Protein AF-A0A841JK00-F1 (afdb_monomer)

Radius of gyration: 37.49 Å; Cα contacts (8 Å, |Δi|>4): 111; chains: 1; bounding box: 85×29×133 Å

pLDDT: mean 78.62, std 15.03, range [42.56, 95.38]

Mean predicted aligned error: 15.26 Å

Nearest PDB structures (foldseek):
  4e40-assembly1_A  TM=3.329E-01  e=1.408E-01  Trypanosoma congolense IL3000
  8otz-assembly1_DU  TM=3.147E-01  e=3.765E+00  Bos taurus
  9cpb-assembly1_5T  TM=2.729E-01  e=4.179E+00  Bos taurus

Solvent-accessible surface area (backbone atoms only — not comparable to full-atom values): 12053 Å² total; per-residue (Å²): 137,69,72,63,61,56,52,55,55,59,63,62,65,70,75,79,75,80,78,76,81,71,79,53,63,68,60,52,51,50,51,52,51,48,52,54,47,49,50,52,50,52,52,52,51,51,54,52,46,55,54,49,53,53,50,48,54,50,49,53,53,50,49,50,53,37,52,52,47,49,51,56,44,44,55,55,46,56,47,55,65,70,51,52,82,50,69,81,52,36,72,55,47,40,62,46,44,52,48,35,48,50,43,51,52,50,37,56,53,48,26,67,76,38,64,89,41,35,68,57,50,34,52,50,48,57,55,45,49,57,51,49,49,54,53,49,50,50,53,48,51,51,44,76,37,40,77,62,46,67,71,43,58,69,69,60,41,48,52,56,51,51,52,55,45,50,52,49,50,54,52,38,47,54,44,51,51,52,40,50,51,50,53,52,55,52,50,63,71,40,88,70,42,89,60,51,63,55,62,51,48,53,53,51,50,50,51,50,51,54,50,55,55,55,66,73,74,111

Foldseek 3Di:
DPVVVVVVVVVVVPPPPPPPPPPPVVVVVVVVVVVVVVVVVVVVVVVVVVVVVVLVVVLVVLLVLLVVLLVLLLVLLVVLCVLDPDPVLNVQSVVLSVLLSVLSVLLSVLCVVPSVCSVVSSVLSVVLSVLSVVLSVLSNVCSVCVVVLVVDDPVVSVVSSVVSSVSSVVSSVSSVVSSVVSVVVVVVVPPPPVCVVVVVVVVVVVVVVVVVVVVVVD

Structure (mmCIF, N/CA/C/O backbone):
data_AF-A0A841JK00-F1
#
_entry.id   AF-A0A841JK00-F1
#
loop_
_atom_site.group_PDB
_atom_site.id
_atom_site.type_symbol
_atom_site.label_atom_id
_atom_site.label_alt_id
_atom_site.label_comp_id
_atom_site.label_asym_id
_atom_site.label_entity_id
_atom_site.label_seq_id
_atom_site.pdbx_PDB_ins_code
_atom_site.Cartn_x
_atom_site.Cartn_y
_atom_site.Cartn_z
_atom_site.occupancy
_atom_site.B_iso_or_equiv
_atom_site.auth_seq_id
_atom_site.auth_comp_id
_atom_site.auth_asym_id
_atom_site.auth_atom_id
_atom_site.pdbx_PDB_model_num
ATOM 1 N N . MET A 1 1 ? 29.462 14.101 -102.778 1.00 49.88 1 MET A N 1
ATOM 2 C CA . MET A 1 1 ? 30.179 13.921 -101.492 1.00 49.88 1 MET A CA 1
ATOM 3 C C . MET A 1 1 ? 29.352 14.322 -100.246 1.00 49.88 1 MET A C 1
ATOM 5 O O . MET A 1 1 ? 29.921 14.801 -99.282 1.00 49.88 1 MET A O 1
ATOM 9 N N . LYS A 1 2 ? 28.021 14.109 -100.203 1.00 45.44 2 LYS A N 1
ATOM 10 C CA . LYS A 1 2 ? 27.186 14.347 -98.990 1.00 45.44 2 LYS A CA 1
ATOM 11 C C . LYS A 1 2 ? 26.583 13.068 -98.374 1.00 45.44 2 LYS A C 1
ATOM 13 O O . LYS A 1 2 ? 26.152 13.088 -97.229 1.00 45.44 2 LYS A O 1
ATOM 18 N N . LYS A 1 3 ? 26.592 11.948 -99.111 1.00 49.25 3 LYS A N 1
ATOM 19 C CA . LYS A 1 3 ? 26.014 10.658 -98.678 1.00 49.25 3 LYS A CA 1
ATOM 20 C C . LYS A 1 3 ? 26.993 9.751 -97.909 1.00 49.25 3 LYS A C 1
ATOM 22 O O . LYS A 1 3 ? 26.560 8.868 -97.190 1.00 49.25 3 LYS A O 1
ATOM 27 N N . ILE A 1 4 ? 28.303 9.994 -98.025 1.00 54.84 4 ILE A N 1
ATOM 28 C CA . ILE A 1 4 ? 29.341 9.240 -97.290 1.00 54.84 4 ILE A CA 1
ATOM 29 C C . ILE A 1 4 ? 29.535 9.817 -95.876 1.00 54.84 4 ILE A C 1
ATOM 31 O O . ILE A 1 4 ? 29.727 9.073 -94.920 1.00 54.84 4 ILE A O 1
ATOM 35 N N . LEU A 1 5 ? 29.386 11.138 -95.717 1.00 49.78 5 LEU A N 1
ATOM 36 C CA . LEU A 1 5 ? 29.536 11.817 -94.425 1.00 49.78 5 LEU A CA 1
ATOM 37 C C . LEU A 1 5 ? 28.384 11.502 -93.450 1.00 49.78 5 LEU A C 1
ATOM 39 O O . LEU A 1 5 ? 28.590 11.429 -92.244 1.00 49.78 5 LEU A O 1
ATOM 43 N N . THR A 1 6 ? 27.180 11.256 -93.974 1.00 55.12 6 THR A N 1
ATOM 44 C CA . THR A 1 6 ? 25.993 10.881 -93.187 1.00 55.12 6 THR A CA 1
ATOM 45 C C . THR A 1 6 ? 26.029 9.427 -92.710 1.00 55.12 6 THR A C 1
ATOM 47 O O . THR A 1 6 ? 25.533 9.143 -91.625 1.00 55.12 6 THR A O 1
ATOM 50 N N . GLY A 1 7 ? 26.682 8.522 -93.449 1.00 53.56 7 GLY A N 1
ATOM 51 C CA . GLY A 1 7 ? 26.887 7.133 -93.018 1.00 53.56 7 GLY A CA 1
ATOM 52 C C . GLY A 1 7 ? 27.893 6.996 -91.869 1.00 53.56 7 GLY A C 1
ATOM 53 O O . GLY A 1 7 ? 27.668 6.224 -90.941 1.00 53.56 7 GLY A O 1
ATOM 54 N N . ILE A 1 8 ? 28.964 7.796 -91.877 1.00 56.06 8 ILE A N 1
ATOM 55 C CA . ILE A 1 8 ? 29.987 7.784 -90.816 1.00 56.06 8 ILE A CA 1
ATOM 56 C C . ILE A 1 8 ? 29.444 8.389 -89.510 1.00 56.06 8 ILE A C 1
ATOM 58 O O . ILE A 1 8 ? 29.741 7.881 -88.430 1.00 56.06 8 ILE A O 1
ATOM 62 N N . LEU A 1 9 ? 28.582 9.411 -89.596 1.00 52.78 9 LEU A N 1
ATOM 63 C CA . LEU A 1 9 ? 27.946 10.018 -88.421 1.00 52.78 9 LEU A CA 1
ATOM 64 C C . LEU A 1 9 ? 26.946 9.062 -87.733 1.00 52.78 9 LEU A C 1
ATOM 66 O O . LEU A 1 9 ? 26.849 9.050 -86.508 1.00 52.78 9 LEU A O 1
ATOM 70 N N . LEU A 1 10 ? 26.254 8.216 -88.505 1.00 52.31 10 LEU A N 1
ATOM 71 C CA . LEU A 1 10 ? 25.315 7.209 -87.987 1.00 52.31 10 LEU A CA 1
ATOM 72 C C . LEU A 1 10 ? 26.020 5.999 -87.348 1.00 52.31 10 LEU A C 1
ATOM 74 O O . LEU A 1 10 ? 25.519 5.442 -86.375 1.00 52.31 10 LEU A O 1
ATOM 78 N N . LEU A 1 11 ? 27.209 5.628 -87.835 1.00 50.94 11 LEU A N 1
ATOM 79 C CA . LEU A 1 11 ? 28.032 4.555 -87.257 1.00 50.94 11 LEU A CA 1
ATOM 80 C C . LEU A 1 11 ? 28.804 4.984 -85.996 1.00 50.94 11 LEU A C 1
ATOM 82 O O . LEU A 1 11 ? 29.105 4.140 -85.152 1.00 50.94 11 LEU A O 1
ATOM 86 N N . ALA A 1 12 ? 29.083 6.280 -85.825 1.00 52.12 12 ALA A N 1
ATOM 87 C CA . ALA A 1 12 ? 29.701 6.818 -84.610 1.00 52.12 12 ALA A CA 1
ATOM 88 C C . ALA A 1 12 ? 28.712 6.944 -83.430 1.00 52.12 12 ALA A C 1
ATOM 90 O O . ALA A 1 12 ? 29.122 6.831 -82.276 1.00 52.12 12 ALA A O 1
ATOM 91 N N . GLY A 1 13 ? 27.411 7.115 -83.703 1.00 49.59 13 GLY A N 1
ATOM 92 C CA . GLY A 1 13 ? 26.366 7.240 -82.674 1.00 49.59 13 GLY A CA 1
ATOM 93 C C . GLY A 1 13 ? 25.992 5.934 -81.956 1.00 49.59 13 GLY A C 1
ATOM 94 O O . GLY A 1 13 ? 25.406 5.976 -80.880 1.00 49.59 13 GLY A O 1
ATOM 95 N N . LEU A 1 14 ? 26.359 4.771 -82.505 1.00 48.97 14 LEU A N 1
ATOM 96 C CA . LEU A 1 14 ? 26.010 3.455 -81.946 1.00 48.97 14 LEU A CA 1
ATOM 97 C C . LEU A 1 14 ? 27.029 2.903 -80.932 1.00 48.97 14 LEU A C 1
ATOM 99 O O . LEU A 1 14 ? 26.811 1.834 -80.369 1.00 48.97 14 LEU A O 1
ATOM 103 N N . LYS A 1 15 ? 28.131 3.614 -80.654 1.00 45.84 15 LYS A N 1
ATOM 104 C CA . LYS A 1 15 ? 29.148 3.172 -79.676 1.00 45.84 15 LYS A CA 1
ATOM 105 C C . LYS A 1 15 ? 28.950 3.711 -78.256 1.00 45.84 15 LYS A C 1
ATOM 107 O O . LYS A 1 15 ? 29.845 3.570 -77.429 1.00 45.84 15 LYS A O 1
ATOM 112 N N . LEU A 1 16 ? 27.785 4.281 -77.946 1.00 48.78 16 LEU A N 1
ATOM 113 C CA . LEU A 1 16 ? 27.507 4.910 -76.652 1.00 48.78 16 LEU A CA 1
ATOM 114 C C . LEU A 1 16 ? 26.431 4.183 -75.829 1.00 48.78 16 LEU A C 1
ATOM 116 O O . LEU A 1 16 ? 25.583 4.822 -75.223 1.00 48.78 16 LEU A O 1
ATOM 120 N N . SER A 1 17 ? 26.411 2.848 -75.802 1.00 50.53 17 SER A N 1
ATOM 121 C CA . SER A 1 17 ? 25.560 2.097 -74.849 1.00 50.53 17 SER A CA 1
ATOM 122 C C . SER A 1 17 ? 26.079 0.696 -74.511 1.00 50.53 17 SER A C 1
ATOM 124 O O . SER A 1 17 ? 25.313 -0.168 -74.102 1.00 50.53 17 SER A O 1
ATOM 126 N N . ALA A 1 18 ? 27.382 0.449 -74.641 1.00 44.94 18 ALA A N 1
ATOM 127 C CA . ALA A 1 18 ? 28.000 -0.731 -74.042 1.00 44.94 18 ALA A CA 1
ATOM 128 C C . ALA A 1 18 ? 28.625 -0.319 -72.706 1.00 44.94 18 ALA A C 1
ATOM 130 O O . ALA A 1 18 ? 29.843 -0.231 -72.569 1.00 44.94 18 ALA A O 1
ATOM 131 N N . GLN A 1 19 ? 27.774 0.002 -71.728 1.00 42.84 19 GLN A N 1
ATOM 132 C CA . GLN A 1 19 ? 28.201 0.115 -70.340 1.00 42.84 19 GLN A CA 1
ATOM 133 C C . GLN A 1 19 ? 28.549 -1.303 -69.882 1.00 42.84 19 GLN A C 1
ATOM 135 O O . GLN A 1 19 ? 27.687 -2.090 -69.498 1.00 42.84 19 GLN A O 1
ATOM 140 N N . SER A 1 20 ? 29.822 -1.667 -70.011 1.00 42.56 20 SER A N 1
ATOM 141 C CA . SER A 1 20 ? 30.374 -2.863 -69.397 1.00 42.56 20 SER A CA 1
ATOM 142 C C . SER A 1 20 ? 30.186 -2.723 -67.893 1.00 42.56 20 SER A C 1
ATOM 144 O O . SER A 1 20 ? 30.919 -1.981 -67.239 1.00 42.56 20 SER A O 1
ATOM 146 N N . SER A 1 21 ? 29.180 -3.407 -67.352 1.00 44.34 21 SER A N 1
ATOM 147 C CA . SER A 1 21 ? 29.074 -3.655 -65.920 1.00 44.34 21 SER A CA 1
ATOM 148 C C . SER A 1 21 ? 30.264 -4.529 -65.530 1.00 44.34 21 SER A C 1
ATOM 150 O O . SER A 1 21 ? 30.199 -5.757 -65.533 1.00 44.34 21 SER A O 1
ATOM 152 N N . SER A 1 22 ? 31.413 -3.896 -65.297 1.00 49.25 22 SER A N 1
ATOM 153 C CA . SER A 1 22 ? 32.531 -4.534 -64.627 1.00 49.25 22 SER A CA 1
ATOM 154 C C . SER A 1 22 ? 32.053 -4.792 -63.210 1.00 49.25 22 SER A C 1
ATOM 156 O O . SER A 1 22 ? 31.916 -3.856 -62.419 1.00 49.25 22 SER A O 1
ATOM 158 N N . ILE A 1 23 ? 31.738 -6.050 -62.915 1.00 51.88 23 ILE A N 1
ATOM 159 C CA . ILE A 1 23 ? 31.418 -6.505 -61.570 1.00 51.88 23 ILE A CA 1
ATOM 160 C C . ILE A 1 23 ? 32.589 -6.089 -60.678 1.00 51.88 23 ILE A C 1
ATOM 162 O O . ILE A 1 23 ? 33.677 -6.660 -60.746 1.00 51.88 23 ILE A O 1
ATOM 166 N N . ASN A 1 24 ? 32.394 -5.040 -59.881 1.00 60.38 24 ASN A N 1
ATOM 167 C CA . ASN A 1 24 ? 33.386 -4.605 -58.916 1.00 60.38 24 ASN A CA 1
ATOM 168 C C . ASN A 1 24 ? 33.309 -5.573 -57.733 1.00 60.38 24 ASN A C 1
ATOM 170 O O . ASN A 1 24 ? 32.534 -5.381 -56.797 1.00 60.38 24 ASN A O 1
ATOM 174 N N . ILE A 1 25 ? 34.091 -6.650 -57.824 1.00 62.31 25 ILE A N 1
ATOM 175 C CA . ILE A 1 25 ? 34.163 -7.734 -56.838 1.00 62.31 25 ILE A CA 1
ATOM 176 C C . ILE A 1 25 ? 34.437 -7.172 -55.432 1.00 62.31 25 ILE A C 1
ATOM 178 O O . ILE A 1 25 ? 33.858 -7.643 -54.457 1.00 62.31 25 ILE A O 1
ATOM 182 N N . VAL A 1 26 ? 35.233 -6.101 -55.321 1.00 67.00 26 VAL A N 1
ATOM 183 C CA . VAL A 1 26 ? 35.533 -5.430 -54.044 1.00 67.00 26 VAL A CA 1
ATOM 184 C C . VAL A 1 26 ? 34.298 -4.723 -53.475 1.00 67.00 26 VAL A C 1
ATOM 186 O O . VAL A 1 26 ? 34.002 -4.879 -52.292 1.00 67.00 26 VAL A O 1
ATOM 189 N N . ALA A 1 27 ? 33.534 -4.010 -54.307 1.00 65.19 27 ALA A N 1
ATOM 190 C CA . ALA A 1 27 ? 32.284 -3.372 -53.884 1.00 65.19 27 ALA A CA 1
ATOM 191 C C . ALA A 1 27 ? 31.199 -4.404 -53.520 1.00 65.19 27 ALA A C 1
ATOM 193 O O . ALA A 1 27 ? 30.466 -4.208 -52.553 1.00 65.19 27 ALA A O 1
ATOM 194 N N . MET A 1 28 ? 31.127 -5.537 -54.230 1.00 64.94 28 MET A N 1
ATOM 195 C CA . MET A 1 28 ? 30.240 -6.646 -53.852 1.00 64.94 28 MET A CA 1
ATOM 196 C C . MET A 1 28 ? 30.649 -7.272 -52.519 1.00 64.94 28 MET A C 1
ATOM 198 O O . MET A 1 28 ? 29.784 -7.512 -51.684 1.00 64.94 28 MET A O 1
ATOM 202 N N . HIS A 1 29 ? 31.943 -7.488 -52.271 1.00 69.81 29 HIS A N 1
ATOM 203 C CA . HIS A 1 29 ? 32.410 -7.968 -50.969 1.00 69.81 29 HIS A CA 1
ATOM 204 C C . HIS A 1 29 ? 32.096 -6.981 -49.840 1.00 69.81 29 HIS A C 1
ATOM 206 O O . HIS A 1 29 ? 31.690 -7.412 -48.764 1.00 69.81 29 HIS A O 1
ATOM 212 N N . GLN A 1 30 ? 32.213 -5.671 -50.076 1.00 69.44 30 GLN A N 1
ATOM 213 C CA . GLN A 1 30 ? 31.798 -4.651 -49.107 1.00 69.44 30 GLN A CA 1
ATOM 214 C C . GLN A 1 30 ? 30.292 -4.702 -48.833 1.00 69.44 30 GLN A C 1
ATOM 216 O O . GLN A 1 30 ? 29.890 -4.706 -47.675 1.00 69.44 30 GLN A O 1
ATOM 221 N N . LEU A 1 31 ? 29.457 -4.816 -49.867 1.00 77.06 31 LEU A N 1
ATOM 222 C CA . LEU A 1 31 ? 28.004 -4.945 -49.715 1.00 77.06 31 LEU A CA 1
ATOM 223 C C . LEU A 1 31 ? 27.604 -6.238 -48.993 1.00 77.06 31 LEU A C 1
ATOM 225 O O . LEU A 1 31 ? 26.732 -6.205 -48.130 1.00 77.06 31 LEU A O 1
ATOM 229 N N . ILE A 1 32 ? 28.259 -7.363 -49.291 1.00 77.44 32 ILE A N 1
ATOM 230 C CA . ILE A 1 32 ? 28.029 -8.642 -48.605 1.00 77.44 32 ILE A CA 1
ATOM 231 C C . ILE A 1 32 ? 28.435 -8.536 -47.133 1.00 77.44 32 ILE A C 1
ATOM 233 O O . ILE A 1 32 ? 27.678 -8.959 -46.264 1.00 77.44 32 ILE A O 1
ATOM 237 N N . ASN A 1 33 ? 29.591 -7.940 -46.835 1.00 76.94 33 ASN A N 1
ATOM 238 C CA . ASN A 1 33 ? 30.043 -7.738 -45.458 1.00 76.94 33 ASN A CA 1
ATOM 239 C C . ASN A 1 33 ? 29.106 -6.798 -44.688 1.00 76.94 33 ASN A C 1
ATOM 241 O O . ASN A 1 33 ? 28.755 -7.092 -43.546 1.00 76.94 33 ASN A O 1
ATOM 245 N N . ASN A 1 34 ? 28.643 -5.719 -45.322 1.00 80.06 34 ASN A N 1
ATOM 246 C CA . ASN A 1 34 ? 27.665 -4.802 -44.740 1.00 80.06 34 ASN A CA 1
ATOM 247 C C . ASN A 1 34 ? 26.325 -5.507 -44.498 1.00 80.06 34 ASN A C 1
ATOM 249 O O . ASN A 1 34 ? 25.782 -5.397 -43.408 1.00 80.06 34 ASN A O 1
ATOM 253 N N . SER A 1 35 ? 25.843 -6.313 -45.447 1.00 77.44 35 SER A N 1
ATOM 254 C CA . SER A 1 35 ? 24.610 -7.097 -45.302 1.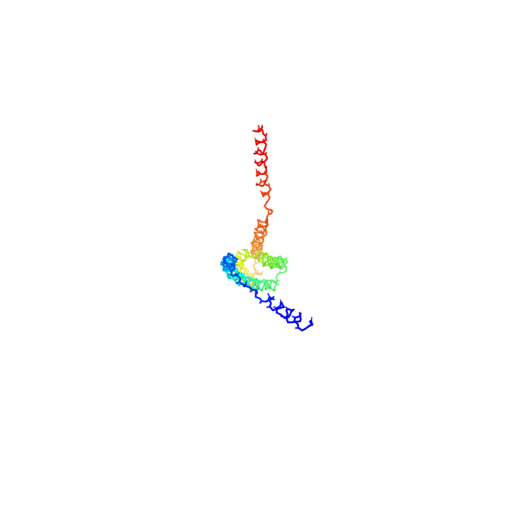00 77.44 35 SER A CA 1
ATOM 255 C C . SER A 1 35 ? 24.713 -8.142 -44.185 1.00 77.44 35 SER A C 1
ATOM 257 O O . SER A 1 35 ? 23.786 -8.299 -43.392 1.00 77.44 35 SER A O 1
ATOM 259 N N . GLN A 1 36 ? 25.860 -8.817 -44.050 1.00 81.25 36 GLN A N 1
ATOM 260 C CA . GLN A 1 36 ? 26.112 -9.727 -42.929 1.00 81.25 36 GLN A CA 1
ATOM 261 C C . GLN A 1 36 ? 26.173 -8.989 -41.584 1.00 81.25 36 GLN A C 1
ATOM 263 O O . GLN A 1 36 ? 25.704 -9.521 -40.575 1.00 81.25 36 GLN A O 1
ATOM 268 N N . SER A 1 37 ? 26.748 -7.784 -41.552 1.00 85.19 37 SER A N 1
ATOM 269 C CA . SER A 1 37 ? 26.792 -6.938 -40.355 1.00 85.19 37 SER A CA 1
ATOM 270 C C . SER A 1 37 ? 25.396 -6.452 -39.963 1.00 85.19 37 SER A C 1
ATOM 272 O O . SER A 1 37 ? 24.979 -6.660 -38.827 1.00 85.19 37 SER A O 1
ATOM 274 N N . GLU A 1 38 ? 24.633 -5.901 -40.908 1.00 82.56 38 GLU A N 1
ATOM 275 C CA . GLU A 1 38 ? 23.249 -5.469 -40.695 1.00 82.56 38 GLU A CA 1
ATOM 276 C C . GLU A 1 38 ? 22.366 -6.627 -40.237 1.00 82.56 38 GLU A C 1
ATOM 278 O O . GLU A 1 38 ? 21.589 -6.469 -39.303 1.00 82.56 38 GLU A O 1
ATOM 283 N N . TYR A 1 39 ? 22.512 -7.818 -40.821 1.00 85.31 39 TYR A N 1
ATOM 284 C CA . TYR A 1 39 ? 21.763 -8.993 -40.382 1.00 85.31 39 TYR A CA 1
ATOM 285 C C . TYR A 1 39 ? 22.056 -9.360 -38.916 1.00 85.31 39 TYR A C 1
ATOM 287 O O . TYR A 1 39 ? 21.139 -9.689 -38.154 1.00 85.31 39 TYR A O 1
ATOM 295 N N . LYS A 1 40 ? 23.322 -9.278 -38.483 1.00 84.25 40 LYS A N 1
ATOM 296 C CA . LYS A 1 40 ? 23.708 -9.502 -37.077 1.00 84.25 40 LYS A CA 1
ATOM 297 C C . LYS A 1 40 ? 23.127 -8.432 -36.152 1.00 84.25 40 LYS A C 1
ATOM 299 O O . LYS A 1 40 ? 22.632 -8.770 -35.072 1.00 84.25 40 LYS A O 1
ATOM 304 N N . GLU A 1 41 ? 23.144 -7.167 -36.566 1.00 87.50 41 GLU A N 1
ATOM 305 C CA . GLU A 1 41 ? 22.540 -6.072 -35.801 1.00 87.50 41 GLU A CA 1
ATOM 306 C C . GLU A 1 41 ? 21.019 -6.213 -35.712 1.00 87.50 41 GLU A C 1
ATOM 308 O O . GLU A 1 41 ? 20.471 -6.160 -34.614 1.00 87.50 41 GLU A O 1
ATOM 313 N N . GLN A 1 42 ? 20.343 -6.515 -36.821 1.00 84.75 42 GLN A N 1
ATOM 314 C CA . GLN A 1 42 ? 18.904 -6.777 -36.865 1.00 84.75 42 GLN A CA 1
ATOM 315 C C . GLN A 1 42 ? 18.518 -7.960 -35.973 1.00 84.75 42 GLN A C 1
ATOM 317 O O . GLN A 1 42 ? 17.548 -7.876 -35.222 1.00 84.75 42 GLN A O 1
ATOM 322 N N . THR A 1 43 ? 19.300 -9.043 -35.991 1.00 85.19 43 THR A N 1
ATOM 323 C CA . THR A 1 43 ? 19.079 -10.198 -35.107 1.00 85.19 43 THR A CA 1
ATOM 324 C C . THR A 1 43 ? 19.244 -9.807 -33.636 1.00 85.19 43 THR A C 1
ATOM 326 O O . THR A 1 43 ? 18.428 -10.179 -32.793 1.00 85.19 43 THR A O 1
ATOM 329 N N . THR A 1 44 ? 20.259 -9.001 -33.316 1.00 83.31 44 THR A N 1
ATOM 330 C CA . THR A 1 44 ? 20.504 -8.511 -31.951 1.00 83.31 44 THR A CA 1
ATOM 331 C C . THR A 1 44 ? 19.386 -7.584 -31.473 1.00 83.31 44 THR A C 1
ATOM 333 O O . THR A 1 44 ? 18.905 -7.733 -30.349 1.00 83.31 44 THR A O 1
ATOM 336 N N . VAL A 1 45 ? 18.941 -6.653 -32.320 1.00 81.81 45 VAL A N 1
ATOM 337 C CA . VAL A 1 45 ? 17.820 -5.746 -32.043 1.00 81.81 45 VAL A CA 1
ATOM 338 C C . VAL A 1 45 ? 16.536 -6.539 -31.845 1.00 81.81 45 VAL A C 1
ATOM 340 O O . VAL A 1 45 ? 15.847 -6.315 -30.858 1.00 81.81 45 VAL A O 1
ATOM 343 N N . LYS A 1 46 ? 16.249 -7.524 -32.701 1.00 83.25 46 LYS A N 1
ATOM 344 C CA . LYS A 1 46 ? 15.071 -8.390 -32.571 1.00 83.25 46 LYS A CA 1
ATOM 345 C C . LYS A 1 46 ? 15.069 -9.174 -31.258 1.00 83.25 46 LYS A C 1
ATOM 347 O O . LYS A 1 46 ? 14.035 -9.258 -30.603 1.00 83.25 46 LYS A O 1
ATOM 352 N N . ASN A 1 47 ? 16.219 -9.705 -30.843 1.00 75.12 47 ASN A N 1
ATOM 353 C CA . ASN A 1 47 ? 16.341 -10.417 -29.569 1.00 75.12 47 ASN A CA 1
ATOM 354 C C . ASN A 1 47 ? 16.136 -9.482 -28.366 1.00 75.12 47 ASN A C 1
ATOM 356 O O . ASN A 1 47 ? 15.450 -9.848 -27.414 1.00 75.12 47 ASN A O 1
ATOM 360 N N . LYS A 1 48 ? 16.685 -8.261 -28.418 1.00 80.31 48 LYS A N 1
ATOM 361 C CA . LYS A 1 48 ? 16.443 -7.234 -27.393 1.00 80.31 48 LYS A CA 1
ATOM 362 C C . LYS A 1 48 ? 14.976 -6.804 -27.363 1.00 80.31 48 LYS A C 1
ATOM 364 O O . LYS A 1 48 ? 14.416 -6.697 -26.280 1.00 80.31 48 LYS A O 1
ATOM 369 N N . GLN A 1 49 ? 14.354 -6.623 -28.526 1.00 72.12 49 GLN A N 1
ATOM 370 C CA . GLN A 1 49 ? 12.943 -6.268 -28.654 1.00 72.12 49 GLN A CA 1
ATOM 371 C C . GLN A 1 49 ? 12.054 -7.342 -28.030 1.00 72.12 49 GLN A C 1
ATOM 373 O O . GLN A 1 49 ? 11.250 -7.025 -27.167 1.00 72.12 49 GLN A O 1
ATOM 378 N N . ALA A 1 50 ? 12.269 -8.617 -28.364 1.00 63.59 50 ALA A N 1
ATOM 379 C CA . ALA A 1 50 ? 11.502 -9.717 -27.783 1.00 63.59 50 ALA A CA 1
ATOM 380 C C . ALA A 1 50 ? 11.622 -9.776 -26.246 1.00 63.59 50 ALA A C 1
ATOM 382 O O . ALA A 1 50 ? 10.638 -10.039 -25.555 1.00 63.59 50 ALA A O 1
ATOM 383 N N . ALA A 1 51 ? 12.811 -9.505 -25.696 1.00 71.00 51 ALA A N 1
ATOM 384 C CA . ALA A 1 51 ? 13.020 -9.445 -24.249 1.00 71.00 51 ALA A CA 1
ATOM 385 C C . ALA A 1 51 ? 12.326 -8.232 -23.595 1.00 71.00 51 ALA A C 1
ATOM 387 O O . ALA A 1 51 ? 11.752 -8.356 -22.508 1.00 71.00 51 ALA A O 1
ATOM 388 N N . VAL A 1 52 ? 12.355 -7.069 -24.253 1.00 74.62 52 VAL A N 1
ATOM 389 C CA . VAL A 1 52 ? 11.655 -5.857 -23.802 1.00 74.62 52 VAL A CA 1
ATOM 390 C C . VAL A 1 52 ? 10.143 -6.065 -23.850 1.00 74.62 52 VAL A C 1
ATOM 392 O O . VAL A 1 52 ? 9.487 -5.809 -22.846 1.00 74.62 52 VAL A O 1
ATOM 395 N N . ASP A 1 53 ? 9.610 -6.619 -24.938 1.00 72.06 53 ASP A N 1
ATOM 396 C CA . ASP A 1 53 ? 8.183 -6.917 -25.103 1.00 72.06 53 ASP A CA 1
ATOM 397 C C . ASP A 1 53 ? 7.695 -7.879 -24.014 1.00 72.06 53 ASP A C 1
ATOM 399 O O . ASP A 1 53 ? 6.673 -7.643 -23.368 1.00 72.06 53 ASP A O 1
ATOM 403 N N . ALA A 1 54 ? 8.453 -8.949 -23.746 1.00 67.75 54 ALA A N 1
ATOM 404 C CA . ALA A 1 54 ? 8.129 -9.889 -22.676 1.00 67.75 54 ALA A CA 1
ATOM 405 C C . ALA A 1 54 ? 8.108 -9.201 -21.299 1.00 67.75 54 ALA A C 1
ATOM 407 O O . ALA A 1 54 ? 7.191 -9.421 -20.504 1.00 67.75 54 ALA A O 1
ATOM 408 N N . THR A 1 55 ? 9.084 -8.330 -21.028 1.00 75.50 55 THR A N 1
ATOM 409 C CA . THR A 1 55 ? 9.159 -7.557 -19.778 1.00 75.50 55 THR A CA 1
ATOM 410 C C . THR A 1 55 ? 8.000 -6.570 -19.663 1.00 75.50 55 THR A C 1
ATOM 412 O O . THR A 1 55 ? 7.394 -6.433 -18.603 1.00 75.50 55 THR A O 1
ATOM 415 N N . GLU A 1 56 ? 7.637 -5.913 -20.759 1.00 79.75 56 GLU A N 1
ATOM 416 C CA . GLU A 1 56 ? 6.521 -4.981 -20.818 1.00 79.75 56 GLU A CA 1
ATOM 417 C C . GLU A 1 56 ? 5.187 -5.685 -20.552 1.00 79.75 56 GLU A C 1
ATOM 419 O O . GLU A 1 56 ? 4.381 -5.194 -19.762 1.00 79.75 56 GLU A O 1
ATOM 424 N N . VAL A 1 57 ? 4.966 -6.861 -21.146 1.00 78.81 57 VAL A N 1
ATOM 425 C CA . VAL A 1 57 ? 3.770 -7.680 -20.898 1.00 78.81 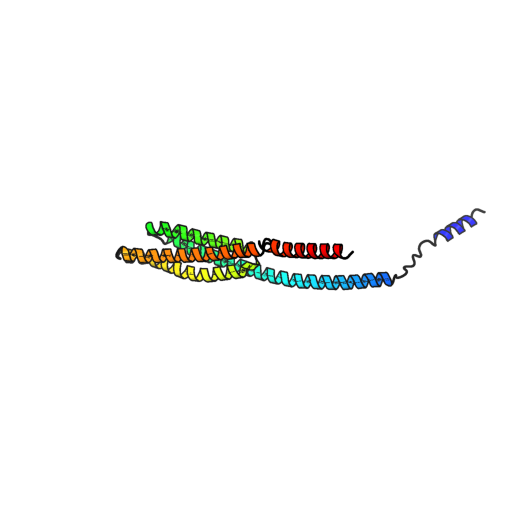57 VAL A CA 1
ATOM 426 C C . VAL A 1 57 ? 3.672 -8.067 -19.420 1.00 78.81 57 VAL A C 1
ATOM 428 O O . VAL A 1 57 ? 2.600 -7.936 -18.820 1.00 78.81 57 VAL A O 1
ATOM 431 N N . VAL A 1 58 ? 4.781 -8.487 -18.801 1.00 81.75 58 VAL A N 1
ATOM 432 C CA . VAL A 1 58 ? 4.821 -8.805 -17.364 1.00 81.75 58 VAL A CA 1
ATOM 433 C C . VAL A 1 58 ? 4.528 -7.564 -16.520 1.00 81.75 58 VAL A C 1
ATOM 435 O O . VAL A 1 58 ? 3.666 -7.623 -15.641 1.00 81.75 58 VAL A O 1
ATOM 438 N N . ASN A 1 59 ? 5.164 -6.430 -16.815 1.00 82.56 59 ASN A N 1
ATOM 439 C CA . ASN A 1 59 ? 4.953 -5.174 -16.095 1.00 82.56 59 ASN A CA 1
ATOM 440 C C . ASN A 1 59 ? 3.504 -4.688 -16.215 1.00 82.56 59 ASN A C 1
ATOM 442 O O . ASN A 1 59 ? 2.899 -4.304 -15.216 1.00 82.56 59 ASN A O 1
ATOM 446 N N . ARG A 1 60 ? 2.906 -4.762 -17.411 1.00 86.38 60 ARG A N 1
ATOM 447 C CA . ARG A 1 60 ? 1.488 -4.440 -17.639 1.00 86.38 60 ARG A CA 1
ATOM 448 C C . ARG A 1 60 ? 0.575 -5.362 -16.834 1.00 86.38 60 ARG A C 1
ATOM 450 O O . ARG A 1 60 ? -0.347 -4.879 -16.184 1.00 86.38 60 ARG A O 1
ATOM 457 N N . SER A 1 61 ? 0.847 -6.667 -16.825 1.00 90.50 61 SER A N 1
ATOM 458 C CA . SER A 1 61 ? 0.078 -7.644 -16.044 1.00 90.50 61 SER A CA 1
ATOM 459 C C . SER A 1 61 ? 0.148 -7.363 -14.539 1.00 90.50 61 SER A C 1
ATOM 461 O O . SER A 1 61 ? -0.880 -7.315 -13.861 1.00 90.50 61 SER A O 1
ATOM 463 N N . GLN A 1 62 ? 1.347 -7.117 -14.009 1.00 89.88 62 GLN A N 1
ATOM 464 C CA . GLN A 1 62 ? 1.541 -6.779 -12.598 1.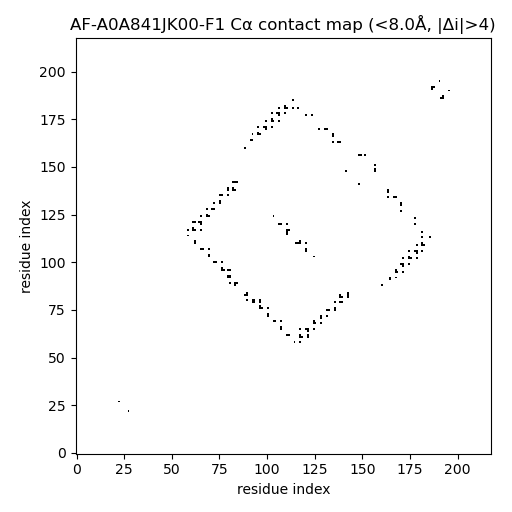00 89.88 62 GLN A CA 1
ATOM 465 C C . GLN A 1 62 ? 0.906 -5.433 -12.234 1.00 89.88 62 GLN A C 1
ATOM 467 O O . GLN A 1 62 ? 0.290 -5.322 -11.178 1.00 89.88 62 GLN A O 1
ATOM 472 N N . MET A 1 63 ? 0.977 -4.441 -13.123 1.00 91.50 63 MET A N 1
ATOM 473 C CA . MET A 1 63 ? 0.311 -3.149 -12.954 1.00 91.50 63 MET A CA 1
ATOM 474 C C . MET A 1 63 ? -1.215 -3.293 -12.892 1.00 91.50 63 MET A C 1
ATOM 476 O O . MET A 1 63 ? -1.864 -2.641 -12.076 1.00 91.50 63 MET A O 1
ATOM 480 N N . THR A 1 64 ? -1.806 -4.155 -13.722 1.00 93.19 64 THR A N 1
ATOM 481 C CA . THR A 1 64 ? -3.243 -4.456 -13.647 1.00 93.19 64 THR A CA 1
ATOM 482 C C . THR A 1 64 ? -3.595 -5.072 -12.296 1.00 93.19 64 THR A C 1
ATOM 484 O O . THR A 1 64 ? -4.467 -4.551 -11.606 1.00 93.19 64 THR A O 1
ATOM 487 N N . LYS A 1 65 ? -2.848 -6.092 -11.853 1.00 92.75 65 LYS A N 1
ATOM 488 C CA . LYS A 1 65 ? -3.051 -6.714 -10.531 1.00 92.75 65 LYS A CA 1
ATOM 489 C C . LYS A 1 65 ? -2.915 -5.711 -9.386 1.00 92.75 65 LYS A C 1
ATOM 491 O O . LYS A 1 65 ? -3.694 -5.758 -8.439 1.00 92.75 65 LYS A O 1
ATOM 496 N N . LEU A 1 66 ? -1.947 -4.801 -9.483 1.00 92.69 66 LEU A N 1
ATOM 497 C CA . LEU A 1 66 ? -1.729 -3.734 -8.511 1.00 92.69 66 LEU A CA 1
ATOM 498 C C . LEU A 1 66 ? -2.960 -2.820 -8.420 1.00 92.69 66 LEU A C 1
ATOM 500 O O . LEU A 1 66 ? -3.467 -2.570 -7.330 1.00 92.69 66 LEU A O 1
ATOM 504 N N . LYS A 1 67 ? -3.487 -2.377 -9.568 1.00 93.19 67 LYS A N 1
ATOM 505 C CA . LYS A 1 67 ? -4.708 -1.558 -9.633 1.00 93.19 67 LYS A CA 1
ATOM 506 C C . LYS A 1 67 ? -5.932 -2.293 -9.092 1.00 93.19 67 LYS A C 1
ATOM 508 O O . LYS A 1 67 ? -6.768 -1.673 -8.441 1.00 93.19 67 LYS A O 1
ATOM 513 N N . ASP A 1 68 ? -6.051 -3.589 -9.355 1.00 94.31 68 ASP A N 1
ATOM 514 C CA . ASP A 1 68 ? -7.169 -4.392 -8.857 1.00 94.31 68 ASP A CA 1
ATOM 515 C C . ASP A 1 68 ? -7.122 -4.527 -7.334 1.00 94.31 68 ASP A C 1
ATOM 517 O O . ASP A 1 68 ? -8.144 -4.338 -6.674 1.00 94.31 68 ASP A O 1
ATOM 521 N N . LYS A 1 69 ? -5.931 -4.751 -6.761 1.00 91.31 69 LYS A N 1
ATOM 522 C CA . LYS A 1 69 ? -5.742 -4.760 -5.305 1.00 91.31 69 LYS A CA 1
ATOM 523 C C . LYS A 1 69 ? -6.048 -3.404 -4.681 1.00 91.31 69 LYS A C 1
ATOM 525 O O . LYS A 1 69 ? -6.791 -3.353 -3.707 1.00 91.31 69 LYS A O 1
ATOM 530 N N . TYR A 1 70 ? -5.584 -2.316 -5.292 1.00 92.81 70 TYR A N 1
ATOM 531 C CA . TYR A 1 70 ? -5.945 -0.961 -4.877 1.00 92.81 70 TYR A CA 1
ATOM 532 C C . TYR A 1 70 ? -7.469 -0.755 -4.817 1.00 92.81 70 TYR A C 1
ATOM 534 O O . TYR A 1 70 ? -7.985 -0.299 -3.799 1.00 92.81 70 TYR A O 1
ATOM 542 N N . ARG A 1 71 ? -8.211 -1.140 -5.866 1.00 92.06 71 ARG A N 1
ATOM 543 C CA . ARG A 1 71 ? -9.681 -1.006 -5.891 1.00 92.06 71 ARG A CA 1
ATOM 544 C C . ARG A 1 71 ? -10.366 -1.846 -4.821 1.00 92.06 71 ARG A C 1
ATOM 546 O O . ARG A 1 71 ? -11.314 -1.382 -4.192 1.00 92.06 71 ARG A O 1
ATOM 553 N N . GLU A 1 72 ? -9.896 -3.074 -4.618 1.00 92.06 72 GLU A N 1
ATOM 554 C CA . GLU A 1 72 ? -10.398 -3.953 -3.564 1.00 92.06 72 GLU A CA 1
ATOM 555 C C . GLU A 1 72 ? -10.249 -3.286 -2.193 1.00 92.06 72 GLU A C 1
ATOM 557 O O . GLU A 1 72 ? -11.195 -3.245 -1.408 1.00 92.06 72 GLU A O 1
ATOM 562 N N . ILE A 1 73 ? -9.082 -2.712 -1.919 1.00 87.94 73 ILE A N 1
ATOM 563 C CA . ILE A 1 73 ? -8.796 -2.101 -0.627 1.00 87.94 73 ILE A CA 1
ATOM 564 C C . ILE A 1 73 ? -9.577 -0.796 -0.453 1.00 87.94 73 ILE A C 1
ATOM 566 O O . ILE A 1 73 ? -10.228 -0.617 0.576 1.00 87.94 73 ILE A O 1
ATOM 570 N N . GLN A 1 74 ? -9.611 0.059 -1.478 1.00 91.00 74 GLN A N 1
ATOM 571 C CA . GLN A 1 74 ? -10.443 1.262 -1.507 1.00 91.00 74 GLN A CA 1
ATOM 572 C C . GLN A 1 74 ? -11.907 0.938 -1.182 1.00 91.00 74 GLN A C 1
ATOM 574 O O . GLN A 1 74 ? -12.527 1.610 -0.357 1.00 91.00 74 GLN A O 1
ATOM 579 N N . SER A 1 75 ? -12.459 -0.110 -1.802 1.00 89.25 75 SER A N 1
ATOM 580 C CA . SER A 1 75 ? -13.828 -0.552 -1.538 1.00 89.25 75 SER A CA 1
ATOM 581 C C . SER A 1 75 ? -14.013 -0.952 -0.075 1.00 89.25 75 SER A C 1
ATOM 583 O O . SER A 1 75 ? -14.960 -0.497 0.565 1.00 89.25 75 SER A O 1
ATOM 585 N N . ARG A 1 76 ? -13.089 -1.724 0.502 1.00 86.56 76 ARG A N 1
ATOM 586 C CA . ARG A 1 76 ? -13.183 -2.131 1.909 1.00 86.56 76 ARG A CA 1
ATOM 587 C C . ARG A 1 76 ? -13.105 -0.925 2.859 1.00 86.56 76 ARG A C 1
ATOM 589 O O . ARG A 1 76 ? -13.890 -0.846 3.799 1.00 86.56 76 ARG A O 1
ATOM 596 N N . PHE A 1 77 ? -12.222 0.039 2.604 1.00 86.62 77 PHE A N 1
ATOM 597 C CA . PHE A 1 77 ? -12.105 1.247 3.432 1.00 86.62 77 PHE A CA 1
ATOM 598 C C . PHE A 1 77 ? -13.298 2.201 3.295 1.00 86.62 77 PHE A C 1
ATOM 600 O O . PHE A 1 77 ? -13.656 2.870 4.260 1.00 86.62 77 PHE A O 1
ATOM 607 N N . SER A 1 78 ? -14.001 2.201 2.157 1.00 84.56 78 SER A N 1
ATOM 608 C CA . SER A 1 78 ? -15.265 2.945 2.030 1.00 84.56 78 SER A CA 1
ATOM 609 C C . SER A 1 78 ? -16.337 2.467 3.026 1.00 84.56 78 SER A C 1
ATOM 611 O O . SER A 1 78 ? -17.128 3.266 3.530 1.00 84.56 78 SER A O 1
ATOM 613 N N . ILE A 1 79 ? -16.311 1.177 3.389 1.00 81.75 79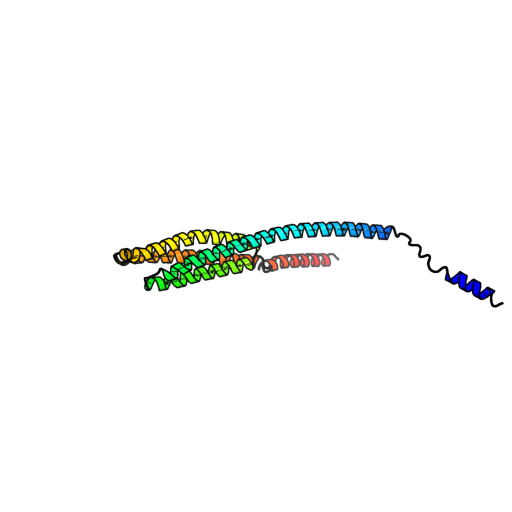 ILE A N 1
ATOM 614 C CA . ILE A 1 79 ? -17.219 0.599 4.385 1.00 81.75 79 ILE A CA 1
ATOM 615 C C . ILE A 1 79 ? -16.908 1.159 5.777 1.00 81.75 79 ILE A C 1
ATOM 617 O O . ILE A 1 79 ? -17.841 1.445 6.522 1.00 81.75 79 ILE A O 1
ATOM 621 N N . VAL A 1 80 ? -15.631 1.393 6.110 1.00 80.44 80 VAL A N 1
ATOM 622 C CA . VAL A 1 80 ? -15.209 1.955 7.409 1.00 80.44 80 VAL A CA 1
ATOM 623 C C . VAL A 1 80 ? -15.884 3.302 7.673 1.00 80.44 80 VAL A C 1
ATOM 625 O O . VAL A 1 80 ? -16.414 3.510 8.758 1.00 80.44 80 VAL A O 1
ATOM 628 N N . GLY A 1 81 ? -15.966 4.180 6.670 1.00 73.75 81 GLY A N 1
ATOM 629 C CA . GLY A 1 81 ? -16.672 5.459 6.810 1.00 73.75 81 GLY A CA 1
ATOM 630 C C . GLY A 1 81 ? -18.181 5.323 7.054 1.00 73.75 81 GLY A C 1
ATOM 631 O O . GLY A 1 81 ? -18.789 6.212 7.637 1.00 73.75 81 GLY A O 1
ATOM 632 N N . THR A 1 82 ? -18.783 4.202 6.648 1.00 74.94 82 THR A N 1
ATOM 633 C CA . THR A 1 82 ? -20.233 3.963 6.757 1.00 74.94 82 THR A CA 1
ATOM 634 C C . THR A 1 82 ? -20.619 3.276 8.069 1.00 74.94 82 THR A C 1
ATOM 636 O O . THR A 1 82 ? -21.689 3.528 8.615 1.00 74.94 82 THR A O 1
ATOM 639 N N .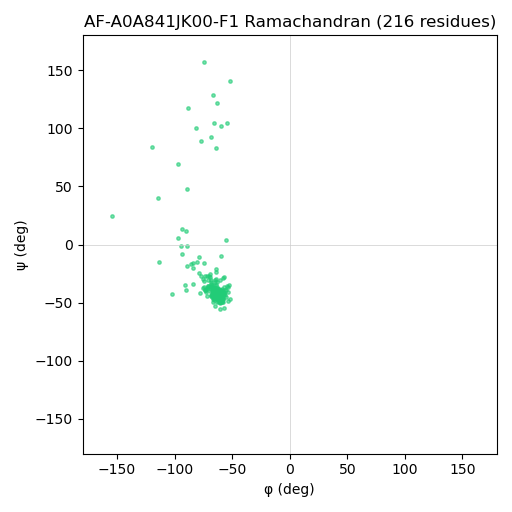 ILE A 1 83 ? -19.770 2.381 8.579 1.00 74.62 83 ILE A N 1
ATOM 640 C CA . ILE A 1 83 ? -20.090 1.532 9.739 1.00 74.62 83 ILE A CA 1
ATOM 641 C C . ILE A 1 83 ? -19.836 2.210 11.086 1.00 74.62 83 ILE A C 1
ATOM 643 O O . ILE A 1 83 ? -20.291 1.704 12.112 1.00 74.62 83 ILE A O 1
ATOM 647 N N . ILE A 1 84 ? -19.085 3.311 11.135 1.00 71.69 84 ILE A N 1
ATOM 648 C CA . ILE A 1 84 ? -18.729 3.951 12.405 1.00 71.69 84 ILE A CA 1
ATOM 649 C C . ILE A 1 84 ? -19.890 4.827 12.879 1.00 71.69 84 ILE A C 1
ATOM 651 O O . ILE A 1 84 ? -20.079 5.944 12.410 1.00 71.69 84 ILE A O 1
ATOM 655 N N . GLY A 1 85 ? -20.672 4.296 13.822 1.00 64.62 85 GLY A N 1
ATOM 656 C CA . GLY A 1 85 ? -21.835 4.982 14.396 1.00 64.62 85 GLY A CA 1
ATOM 657 C C . GLY A 1 85 ? -21.524 5.921 15.568 1.00 64.62 85 GLY A C 1
ATOM 658 O O . GLY A 1 85 ? -22.358 6.753 15.915 1.00 64.62 85 GLY A O 1
ATOM 659 N N . ASP A 1 86 ? -20.347 5.809 16.189 1.00 68.69 86 ASP A N 1
ATOM 660 C CA . ASP A 1 86 ? -19.931 6.698 17.279 1.00 68.69 86 ASP A CA 1
ATOM 661 C C . ASP A 1 86 ? -19.222 7.932 16.706 1.00 68.69 86 ASP A C 1
ATOM 663 O O . ASP A 1 86 ? -18.158 7.829 16.085 1.00 68.69 86 ASP A O 1
ATOM 667 N N . ALA A 1 87 ? -19.809 9.109 16.934 1.00 69.44 87 ALA A N 1
ATOM 668 C CA . ALA A 1 87 ? -19.297 10.378 16.431 1.00 69.44 87 ALA A CA 1
ATOM 669 C C . ALA A 1 87 ? -17.850 10.656 16.875 1.00 69.44 87 ALA A C 1
ATOM 671 O O . ALA A 1 87 ? -17.059 11.173 16.088 1.00 69.44 87 ALA A O 1
ATOM 672 N N . GLN A 1 88 ? -17.470 10.274 18.100 1.00 68.75 88 GLN A N 1
ATOM 673 C CA . GLN A 1 88 ? -16.130 10.536 18.629 1.00 68.75 88 GLN A CA 1
ATOM 674 C C . GLN A 1 88 ? -15.053 9.710 17.909 1.00 68.75 88 GLN A C 1
ATOM 676 O O . GLN A 1 88 ? -13.898 10.125 17.799 1.00 68.75 88 GLN A O 1
ATOM 681 N N . ILE A 1 89 ? -15.440 8.550 17.388 1.00 75.31 89 ILE A N 1
ATOM 682 C CA . ILE A 1 89 ? -14.549 7.612 16.700 1.00 75.31 89 ILE A CA 1
ATOM 683 C C . ILE A 1 89 ? -14.515 7.922 15.217 1.00 75.31 89 ILE A C 1
ATOM 685 O O . ILE A 1 89 ? -13.443 7.915 14.615 1.00 75.31 89 ILE A O 1
ATOM 689 N N . ALA A 1 90 ? -15.669 8.268 14.645 1.00 79.38 90 ALA A N 1
ATOM 690 C CA . ALA A 1 90 ? -15.781 8.719 13.266 1.00 79.38 90 ALA A CA 1
ATOM 691 C C . ALA A 1 90 ? -14.822 9.888 12.995 1.00 79.38 90 ALA A C 1
ATOM 693 O O . ALA A 1 90 ? -14.118 9.878 11.987 1.00 79.38 90 ALA A O 1
ATOM 694 N N . MET A 1 91 ? -14.706 10.829 13.942 1.00 83.75 91 MET A N 1
ATOM 695 C CA . MET A 1 91 ? -13.786 11.970 13.853 1.00 83.75 91 MET A CA 1
ATOM 696 C C . MET A 1 91 ? -12.310 11.589 13.665 1.00 83.75 91 MET A C 1
ATOM 698 O O . MET A 1 91 ? -11.563 12.372 13.086 1.00 83.75 91 MET A O 1
ATOM 702 N N . GLN A 1 92 ? -11.876 10.418 14.142 1.00 86.31 92 GLN A N 1
ATOM 703 C CA . GLN A 1 92 ? -10.484 9.965 14.025 1.00 86.31 92 GLN A CA 1
ATOM 704 C C . GLN A 1 92 ? -10.303 8.934 12.908 1.00 86.31 92 GLN A C 1
ATOM 706 O O . GLN A 1 92 ? -9.354 9.008 12.132 1.00 86.31 92 GLN A O 1
ATOM 711 N N . ALA A 1 93 ? -11.222 7.981 12.793 1.00 85.31 93 ALA A N 1
ATOM 712 C CA . ALA A 1 93 ? -11.100 6.869 11.861 1.00 85.31 93 ALA A CA 1
ATOM 713 C C . ALA A 1 93 ? -11.344 7.269 10.399 1.00 85.31 93 ALA A C 1
ATOM 715 O O . ALA A 1 93 ? -10.670 6.748 9.512 1.00 85.31 93 ALA A O 1
ATOM 716 N N . ILE A 1 94 ? -12.280 8.190 10.134 1.00 87.69 94 ILE A N 1
ATOM 717 C CA . ILE A 1 94 ? -12.579 8.659 8.772 1.00 87.69 94 ILE A CA 1
ATOM 718 C C . ILE A 1 94 ? -11.346 9.299 8.116 1.00 87.69 94 ILE A C 1
ATOM 720 O O . ILE A 1 94 ? -10.933 8.801 7.065 1.00 87.69 94 ILE A O 1
ATOM 724 N N . PRO A 1 95 ? -10.695 10.324 8.706 1.00 91.00 95 PRO A N 1
ATOM 725 C CA . PRO A 1 95 ? -9.531 10.939 8.070 1.00 91.00 95 PRO A CA 1
ATOM 726 C C . PRO A 1 95 ? -8.357 9.962 7.919 1.00 91.00 95 PRO A C 1
ATOM 728 O O . PRO A 1 95 ? -7.622 10.042 6.936 1.00 91.00 95 PRO A O 1
ATOM 731 N N . LEU A 1 96 ? -8.190 9.003 8.840 1.00 90.69 96 LEU A N 1
ATOM 732 C CA . LEU A 1 96 ? -7.183 7.944 8.703 1.00 90.69 96 LEU A CA 1
ATOM 733 C C . LEU A 1 96 ? -7.487 7.018 7.520 1.00 90.69 96 LEU A C 1
ATOM 735 O O . LEU A 1 96 ? -6.606 6.754 6.705 1.00 90.69 96 LEU A O 1
ATOM 739 N N . SER A 1 97 ? -8.737 6.578 7.379 1.00 89.50 97 SER A N 1
ATOM 740 C CA . SER A 1 97 ? -9.197 5.762 6.251 1.00 89.50 97 SER A CA 1
ATOM 741 C C . SER A 1 97 ? -8.990 6.473 4.908 1.00 89.50 97 SER A C 1
ATOM 743 O O . SER A 1 97 ? -8.495 5.881 3.949 1.00 89.50 97 SER A O 1
ATOM 745 N N . GLU A 1 98 ? -9.319 7.763 4.832 1.00 91.12 98 GLU A N 1
ATOM 746 C CA . GLU A 1 98 ? -9.073 8.575 3.636 1.00 91.12 98 GLU A CA 1
ATOM 747 C C . GLU A 1 98 ? -7.577 8.713 3.332 1.00 91.12 98 GLU A C 1
ATOM 749 O O . GLU A 1 98 ? -7.161 8.612 2.174 1.00 91.12 98 GLU A O 1
ATOM 754 N N . SER A 1 99 ? -6.755 8.904 4.366 1.00 93.38 99 SER A N 1
ATOM 755 C CA . SER A 1 99 ? -5.303 9.010 4.230 1.00 93.38 99 SER A CA 1
ATOM 756 C C . SER A 1 99 ? -4.672 7.717 3.708 1.00 93.38 99 SER A C 1
ATOM 758 O O . SER A 1 99 ? -3.843 7.762 2.795 1.00 93.38 99 SER A O 1
ATOM 760 N N . ILE A 1 100 ? -5.139 6.564 4.195 1.00 93.06 100 ILE A N 1
ATOM 761 C CA . ILE A 1 100 ? -4.759 5.237 3.701 1.00 93.06 100 ILE A CA 1
ATOM 762 C C . ILE A 1 100 ? -5.053 5.123 2.203 1.00 93.06 100 ILE A C 1
ATOM 764 O O . ILE A 1 100 ? -4.143 4.864 1.412 1.00 93.06 100 ILE A O 1
ATOM 768 N N . VAL A 1 101 ? -6.297 5.383 1.788 1.00 92.56 101 VAL A N 1
ATOM 769 C CA . VAL A 1 101 ? -6.702 5.285 0.374 1.00 92.56 101 VAL A CA 1
ATOM 770 C C . VAL A 1 101 ? -5.888 6.245 -0.496 1.00 92.56 101 VAL A C 1
ATOM 772 O O . VAL A 1 101 ? -5.463 5.891 -1.601 1.00 92.56 101 VAL A O 1
ATOM 775 N N . LYS A 1 102 ? -5.622 7.455 0.005 1.00 94.94 102 LYS A N 1
ATOM 776 C CA . LYS A 1 102 ? -4.785 8.445 -0.675 1.00 94.94 102 LYS A CA 1
ATOM 777 C C . LYS A 1 102 ? -3.351 7.945 -0.858 1.00 94.94 102 LYS A C 1
ATOM 779 O O . LYS A 1 102 ? -2.820 8.058 -1.963 1.00 94.94 102 LYS A O 1
ATOM 784 N N . ARG A 1 103 ? -2.721 7.382 0.179 1.00 94.19 103 ARG A N 1
ATOM 785 C CA . ARG A 1 103 ? -1.352 6.845 0.097 1.00 94.19 103 ARG A CA 1
ATOM 786 C C . ARG A 1 103 ? -1.250 5.631 -0.816 1.00 94.19 103 ARG A C 1
ATOM 788 O O . ARG A 1 103 ? -0.289 5.545 -1.572 1.00 94.19 103 ARG A O 1
ATOM 795 N N . GLN A 1 104 ? -2.242 4.746 -0.832 1.00 93.81 104 GLN A N 1
ATOM 796 C CA . GLN A 1 104 ? -2.285 3.669 -1.828 1.00 93.81 104 GLN A CA 1
ATOM 797 C C . GLN A 1 104 ? -2.371 4.222 -3.251 1.00 93.81 104 GLN A C 1
ATOM 799 O O . GLN A 1 104 ? -1.641 3.788 -4.139 1.00 93.81 104 GLN A O 1
ATOM 804 N N . GLY A 1 105 ? -3.201 5.247 -3.472 1.00 93.62 105 GLY A N 1
ATOM 805 C CA . GLY A 1 105 ? -3.251 5.946 -4.757 1.00 93.62 105 GLY A CA 1
ATOM 806 C C . GLY A 1 105 ? -1.886 6.511 -5.167 1.00 93.62 105 GLY A C 1
ATOM 807 O O . GLY A 1 105 ? -1.476 6.369 -6.320 1.00 93.62 105 GLY A O 1
ATOM 808 N N . GLN A 1 106 ? -1.144 7.087 -4.215 1.00 94.94 106 GLN A N 1
ATOM 809 C CA . GLN A 1 106 ? 0.233 7.543 -4.434 1.00 94.94 106 GLN A CA 1
ATOM 810 C C . GLN A 1 106 ? 1.178 6.384 -4.765 1.00 94.94 106 GLN A C 1
ATOM 812 O O . GLN A 1 106 ? 1.962 6.505 -5.702 1.00 94.94 106 GLN A O 1
ATOM 817 N N . LEU A 1 107 ? 1.088 5.258 -4.054 1.00 93.81 107 LEU A N 1
ATOM 818 C CA . LEU A 1 107 ? 1.898 4.067 -4.312 1.00 93.81 107 LEU A CA 1
ATOM 819 C C . LEU A 1 107 ? 1.681 3.546 -5.740 1.00 93.81 107 LEU A C 1
ATOM 821 O O . LEU A 1 107 ? 2.645 3.289 -6.461 1.00 93.81 107 LEU A O 1
ATOM 825 N N . VAL A 1 108 ? 0.423 3.463 -6.184 1.00 93.50 108 VAL A N 1
ATOM 826 C CA . VAL A 1 108 ? 0.065 3.051 -7.549 1.00 93.50 108 VAL A CA 1
ATOM 827 C C . VAL A 1 108 ? 0.576 4.050 -8.591 1.00 93.50 108 VAL A C 1
ATOM 829 O O . VAL A 1 108 ? 1.086 3.636 -9.633 1.00 93.50 108 VAL A O 1
ATOM 832 N N . 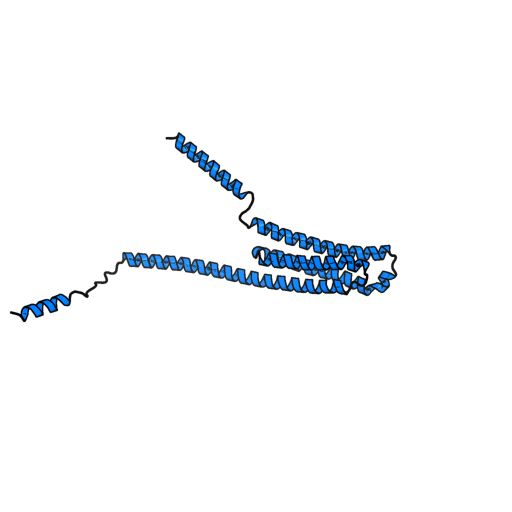ALA A 1 109 ? 0.458 5.355 -8.335 1.00 93.62 109 ALA A N 1
ATOM 833 C CA . ALA A 1 109 ? 0.966 6.389 -9.237 1.00 93.62 109 ALA A CA 1
ATOM 834 C C . ALA A 1 109 ? 2.500 6.337 -9.357 1.00 93.62 109 ALA A C 1
ATOM 836 O O . ALA A 1 109 ? 3.042 6.385 -10.461 1.00 93.62 109 ALA A O 1
ATOM 837 N N . LEU A 1 110 ? 3.203 6.152 -8.239 1.00 91.12 110 LEU A N 1
ATOM 838 C CA . LEU A 1 110 ? 4.657 6.007 -8.212 1.00 91.12 110 LEU A CA 1
ATOM 839 C C . LEU A 1 110 ? 5.118 4.720 -8.900 1.00 91.12 110 LEU A C 1
ATOM 841 O O . LEU A 1 110 ? 6.106 4.740 -9.627 1.00 91.12 110 LEU A O 1
ATOM 845 N N . ALA A 1 111 ? 4.388 3.615 -8.749 1.00 89.31 111 ALA A N 1
ATOM 846 C CA . ALA A 1 111 ? 4.678 2.378 -9.472 1.00 89.31 111 ALA A CA 1
ATOM 847 C C . ALA A 1 111 ? 4.509 2.534 -10.997 1.00 89.31 111 ALA A C 1
ATOM 849 O O . ALA A 1 111 ? 5.198 1.865 -11.764 1.00 89.31 111 ALA A O 1
ATOM 850 N N . GLN A 1 112 ? 3.613 3.418 -11.455 1.00 87.88 112 GLN A N 1
ATOM 851 C CA . GLN A 1 112 ? 3.500 3.766 -12.878 1.00 87.88 112 GLN A CA 1
ATOM 852 C C . GLN A 1 112 ? 4.679 4.620 -13.352 1.00 87.88 112 GLN A C 1
ATOM 854 O O . GLN A 1 112 ? 5.153 4.425 -14.468 1.00 87.88 112 GLN A O 1
ATOM 859 N N . GLN A 1 113 ? 5.160 5.537 -12.508 1.00 88.81 113 GLN A N 1
ATOM 860 C CA . GLN A 1 113 ? 6.318 6.380 -12.808 1.00 88.81 113 GLN A CA 1
ATOM 861 C C . GLN A 1 113 ? 7.636 5.591 -12.811 1.00 88.81 113 GLN A C 1
ATOM 863 O O . GLN A 1 113 ? 8.509 5.863 -13.632 1.00 88.81 113 GLN A O 1
ATOM 868 N N . TYR A 1 114 ? 7.775 4.603 -11.923 1.00 87.38 114 TYR A N 1
ATOM 869 C CA . TYR A 1 114 ? 8.977 3.785 -11.762 1.00 87.38 114 TYR A CA 1
ATOM 870 C C . TYR A 1 114 ? 8.663 2.298 -12.009 1.00 87.38 114 TYR A C 1
ATOM 872 O O . TYR A 1 114 ? 8.475 1.544 -11.050 1.00 87.38 114 TYR A O 1
ATOM 880 N N . PRO A 1 115 ? 8.652 1.826 -13.276 1.00 83.00 115 PRO A N 1
ATOM 881 C CA . PRO A 1 115 ? 8.237 0.462 -13.619 1.00 83.00 115 PRO A CA 1
ATOM 882 C C . PRO A 1 115 ? 9.032 -0.651 -12.924 1.00 83.00 115 PRO A C 1
ATOM 884 O O . PRO A 1 115 ? 8.490 -1.716 -12.641 1.00 83.00 115 PRO A O 1
ATOM 887 N N . LEU A 1 116 ? 10.303 -0.403 -12.592 1.00 85.06 116 LEU A N 1
ATOM 888 C CA . LEU A 1 116 ? 11.147 -1.351 -11.853 1.00 85.06 116 LEU A CA 1
ATOM 889 C C . LEU A 1 116 ? 10.639 -1.624 -10.425 1.00 85.06 116 LEU A C 1
ATOM 891 O O . LEU A 1 116 ? 10.968 -2.655 -9.847 1.00 85.06 116 LEU A O 1
ATOM 895 N N . MET A 1 117 ? 9.822 -0.726 -9.867 1.00 88.06 117 MET A N 1
ATOM 896 C CA . MET A 1 117 ? 9.260 -0.835 -8.517 1.00 88.06 117 MET A CA 1
ATOM 897 C C . MET A 1 117 ? 7.869 -1.482 -8.496 1.00 88.06 117 MET A C 1
ATOM 899 O O . MET A 1 117 ? 7.316 -1.689 -7.417 1.00 88.06 117 MET A O 1
ATOM 903 N N . ILE A 1 118 ? 7.305 -1.853 -9.654 1.00 88.06 118 ILE A N 1
ATOM 904 C CA . ILE A 1 118 ? 5.997 -2.524 -9.740 1.00 88.06 118 ILE A CA 1
ATOM 905 C C . ILE A 1 118 ? 5.945 -3.812 -8.896 1.00 88.06 118 ILE A C 1
ATOM 907 O O . ILE A 1 118 ? 4.970 -3.968 -8.156 1.00 88.06 118 ILE A O 1
ATOM 911 N N . PRO A 1 119 ? 6.952 -4.714 -8.918 1.00 87.81 119 PRO A N 1
ATOM 912 C CA . PRO A 1 119 ? 6.923 -5.919 -8.088 1.00 87.81 119 PRO A CA 1
ATOM 913 C 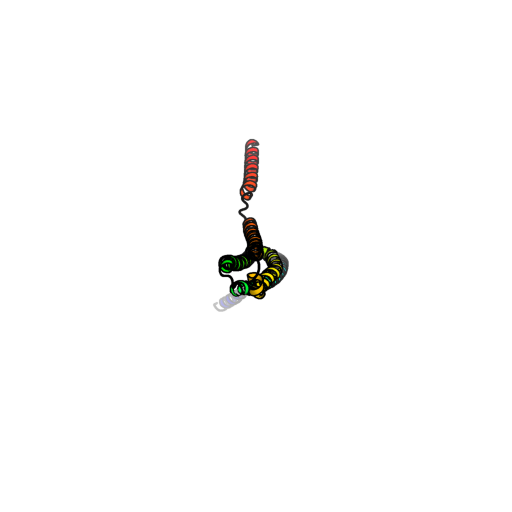C . PRO A 1 119 ? 6.894 -5.612 -6.586 1.00 87.81 119 PRO A C 1
ATOM 915 O O . PRO A 1 119 ? 6.169 -6.271 -5.842 1.00 87.81 119 PRO A O 1
ATOM 918 N N . PHE A 1 120 ? 7.649 -4.598 -6.148 1.00 90.81 120 PHE A N 1
ATOM 919 C CA . PHE A 1 120 ? 7.668 -4.147 -4.755 1.00 90.81 120 PHE A CA 1
ATOM 920 C C . PHE A 1 120 ? 6.303 -3.587 -4.345 1.00 90.81 120 PHE A C 1
ATOM 922 O O . PHE A 1 120 ? 5.710 -4.077 -3.388 1.00 90.81 120 PHE A O 1
ATOM 929 N N . ALA A 1 121 ? 5.764 -2.640 -5.121 1.00 92.19 121 ALA A N 1
ATOM 930 C CA . ALA A 1 121 ? 4.454 -2.047 -4.864 1.00 92.19 121 ALA A CA 1
ATOM 931 C C . ALA A 1 121 ? 3.342 -3.109 -4.822 1.00 92.19 121 ALA A C 1
ATOM 933 O O . ALA A 1 121 ? 2.487 -3.080 -3.940 1.00 92.19 121 ALA A O 1
ATOM 934 N N . LEU A 1 122 ? 3.376 -4.085 -5.737 1.00 92.31 122 LEU A N 1
ATOM 935 C CA . LEU A 1 122 ? 2.414 -5.186 -5.762 1.00 92.31 122 LEU A CA 1
ATOM 936 C C . LEU A 1 122 ? 2.538 -6.082 -4.524 1.00 92.31 122 LEU A C 1
ATOM 938 O O . LEU A 1 122 ? 1.521 -6.473 -3.953 1.00 92.31 122 LEU A O 1
ATOM 942 N N . GLY A 1 123 ? 3.763 -6.398 -4.099 1.00 92.25 123 GLY A N 1
ATOM 943 C CA . GLY A 1 123 ? 4.012 -7.146 -2.868 1.00 92.25 123 GLY A CA 1
ATOM 944 C C . GLY A 1 123 ? 3.447 -6.433 -1.638 1.00 92.25 123 GLY A C 1
ATOM 945 O O . GLY A 1 123 ? 2.737 -7.055 -0.843 1.00 92.25 123 GLY A O 1
ATOM 946 N N . THR A 1 124 ? 3.689 -5.124 -1.532 1.00 93.56 124 THR A N 1
ATOM 947 C CA . THR A 1 124 ? 3.137 -4.274 -0.471 1.00 93.56 124 THR A CA 1
ATOM 948 C C . THR A 1 124 ? 1.611 -4.281 -0.482 1.00 93.56 124 THR A C 1
ATOM 950 O O . THR A 1 124 ? 1.012 -4.556 0.552 1.00 93.56 124 THR A O 1
ATOM 953 N N . GLU A 1 125 ? 0.963 -4.066 -1.632 1.00 92.06 125 GLU A N 1
ATOM 954 C CA . GLU A 1 125 ? -0.506 -4.053 -1.721 1.00 92.06 125 GLU A CA 1
ATOM 955 C C . GLU A 1 125 ? -1.138 -5.415 -1.386 1.00 92.06 125 GLU A C 1
ATOM 957 O O . GLU A 1 125 ? -2.200 -5.481 -0.768 1.00 92.06 125 GLU A O 1
ATOM 962 N N . ILE A 1 126 ? -0.486 -6.531 -1.733 1.00 92.50 126 ILE A N 1
ATOM 963 C CA . ILE A 1 126 ? -0.962 -7.871 -1.353 1.00 92.50 126 ILE A CA 1
ATOM 964 C C . ILE A 1 126 ? -0.891 -8.076 0.165 1.00 92.50 126 ILE A C 1
ATOM 966 O O . ILE A 1 126 ? -1.829 -8.623 0.752 1.00 92.50 126 ILE A O 1
ATOM 970 N N . ALA A 1 127 ? 0.211 -7.673 0.803 1.00 90.44 127 ALA A N 1
ATOM 971 C CA . ALA A 1 127 ? 0.348 -7.747 2.257 1.00 90.44 127 ALA A CA 1
ATOM 972 C C . ALA A 1 127 ? -0.675 -6.833 2.948 1.00 90.44 127 ALA A C 1
ATOM 974 O O . ALA A 1 127 ? -1.374 -7.259 3.871 1.00 90.44 127 ALA A O 1
ATOM 975 N N . PHE A 1 128 ? -0.834 -5.619 2.423 1.00 92.56 128 PHE A N 1
ATOM 976 C CA . PHE A 1 128 ? -1.776 -4.632 2.922 1.00 92.56 128 PHE A CA 1
ATOM 977 C C . PHE A 1 128 ? -3.225 -5.109 2.826 1.00 92.56 128 PHE A C 1
ATOM 979 O O . PHE A 1 128 ? -3.969 -4.988 3.793 1.00 92.56 128 PHE A O 1
ATOM 986 N N . ALA A 1 129 ? -3.626 -5.732 1.712 1.00 90.25 129 ALA A N 1
ATOM 987 C CA . ALA A 1 129 ? -4.976 -6.271 1.538 1.00 90.25 129 ALA A CA 1
ATOM 988 C C . ALA A 1 129 ? -5.360 -7.270 2.642 1.00 90.25 129 ALA A C 1
ATOM 990 O O . ALA A 1 129 ? -6.492 -7.251 3.132 1.00 90.25 129 ALA A O 1
ATOM 991 N N . LYS A 1 130 ? -4.412 -8.119 3.063 1.00 88.69 130 LYS A N 1
ATOM 992 C CA . LYS A 1 130 ? -4.624 -9.080 4.156 1.00 88.69 130 LYS A CA 1
ATOM 993 C C . LYS A 1 130 ? -4.800 -8.375 5.498 1.00 88.69 130 LYS A C 1
ATOM 995 O O . LYS A 1 130 ? -5.716 -8.714 6.243 1.00 88.69 130 LYS A O 1
ATOM 1000 N N . LYS A 1 131 ? -3.955 -7.384 5.793 1.00 90.50 131 LYS A N 1
ATOM 1001 C CA . LYS A 1 131 ? -4.039 -6.602 7.035 1.00 90.50 131 LYS A CA 1
ATOM 1002 C C . LYS A 1 131 ? -5.334 -5.789 7.097 1.00 90.50 131 LYS A C 1
ATOM 1004 O O . LYS A 1 131 ? -6.060 -5.865 8.084 1.00 90.50 131 LYS A O 1
ATOM 1009 N N . ALA A 1 132 ? -5.683 -5.127 5.994 1.00 89.50 132 ALA A N 1
ATOM 1010 C CA . ALA A 1 132 ? -6.931 -4.393 5.828 1.00 89.50 132 ALA A CA 1
ATOM 1011 C C . ALA A 1 132 ? -8.155 -5.261 6.099 1.00 89.50 132 ALA A C 1
ATOM 1013 O O . ALA A 1 132 ? -9.101 -4.803 6.728 1.00 89.50 132 ALA A O 1
ATOM 1014 N N . GLU A 1 133 ? -8.140 -6.525 5.675 1.00 90.75 133 GLU A N 1
ATOM 1015 C CA . GLU A 1 133 ? -9.227 -7.447 5.990 1.00 90.75 133 GLU A CA 1
ATOM 1016 C C . GLU A 1 133 ? -9.460 -7.606 7.490 1.00 90.75 133 GLU A C 1
ATOM 1018 O O . GLU A 1 133 ? -10.598 -7.507 7.947 1.00 90.75 133 GLU A O 1
ATOM 1023 N N . GLY A 1 134 ? -8.389 -7.856 8.245 1.00 90.94 134 GLY A N 1
ATOM 1024 C CA . GLY A 1 134 ? -8.456 -8.040 9.691 1.00 90.94 134 GLY A CA 1
ATOM 1025 C C . GLY A 1 134 ? -8.950 -6.779 10.388 1.00 90.94 134 GLY A C 1
ATOM 1026 O O . GLY A 1 134 ? -9.918 -6.837 11.147 1.00 90.94 134 GLY A O 1
ATOM 1027 N N . THR A 1 135 ? -8.350 -5.635 10.060 1.00 90.38 135 THR A N 1
ATOM 1028 C CA . THR A 1 135 ? -8.711 -4.337 10.643 1.00 90.38 135 THR A CA 1
ATOM 1029 C C . THR A 1 135 ? -10.162 -3.969 10.345 1.00 90.38 135 THR A C 1
ATOM 1031 O O . THR A 1 135 ? -10.904 -3.560 11.232 1.00 90.38 135 THR A O 1
ATOM 1034 N N . ILE A 1 136 ? -10.624 -4.174 9.113 1.00 88.81 136 ILE A N 1
ATOM 1035 C CA . ILE A 1 136 ? -11.990 -3.809 8.721 1.00 88.81 136 ILE A CA 1
ATOM 1036 C C . ILE A 1 136 ? -13.008 -4.763 9.342 1.00 88.81 136 ILE A C 1
ATOM 1038 O O . ILE A 1 136 ? -14.036 -4.310 9.836 1.00 88.81 136 ILE A O 1
ATOM 1042 N N . ARG A 1 137 ? -12.717 -6.069 9.408 1.00 90.38 137 ARG A N 1
ATOM 1043 C CA . ARG A 1 137 ? -13.556 -7.029 10.147 1.00 90.38 137 ARG A CA 1
ATOM 1044 C C . ARG A 1 137 ? -13.652 -6.673 11.627 1.00 90.38 137 ARG A C 1
ATOM 1046 O O . ARG A 1 137 ? -14.735 -6.787 12.193 1.00 90.38 137 ARG A O 1
ATOM 1053 N N . TYR A 1 138 ? -12.555 -6.226 12.236 1.00 90.81 138 TYR A N 1
ATOM 1054 C CA . TYR A 1 138 ? -12.551 -5.746 13.615 1.00 90.81 138 TYR A CA 1
ATOM 1055 C C . TYR A 1 138 ? -13.479 -4.536 13.789 1.00 90.81 138 TYR A C 1
ATOM 1057 O O . TYR A 1 138 ? -14.371 -4.568 14.635 1.00 90.81 138 TYR A O 1
ATOM 1065 N N . MET A 1 139 ? -13.346 -3.522 12.927 1.00 85.81 139 MET A N 1
ATOM 1066 C CA . MET A 1 139 ? -14.202 -2.330 12.945 1.00 85.81 139 MET A CA 1
ATOM 1067 C C . MET A 1 139 ? -15.682 -2.675 12.724 1.00 85.81 139 MET A C 1
ATOM 1069 O O . MET A 1 139 ? -16.540 -2.190 13.455 1.00 85.81 139 MET A O 1
ATOM 1073 N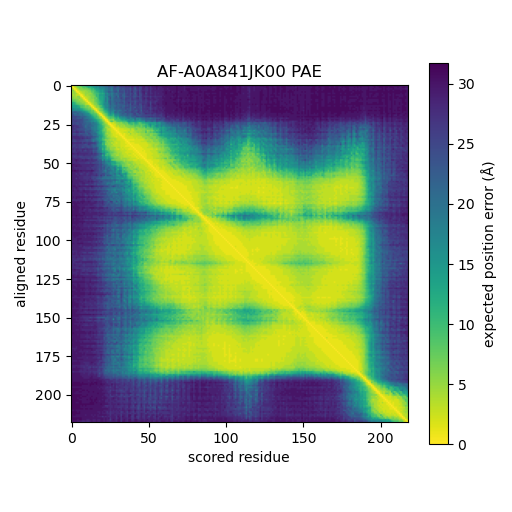 N . ILE A 1 140 ? -15.992 -3.573 11.782 1.00 86.50 140 ILE A N 1
ATOM 1074 C CA . ILE A 1 140 ? -17.358 -4.078 11.564 1.00 86.50 140 ILE A CA 1
ATOM 1075 C C . ILE A 1 140 ? -17.870 -4.802 12.811 1.00 86.50 140 ILE A C 1
ATOM 1077 O O . ILE A 1 140 ? -19.000 -4.569 13.230 1.00 86.50 140 ILE A O 1
ATOM 1081 N N . GLY A 1 141 ? -17.054 -5.661 13.423 1.00 87.69 141 GLY A N 1
ATOM 1082 C CA . GLY A 1 141 ? -17.414 -6.383 14.642 1.00 87.69 141 GLY A CA 1
ATOM 1083 C C . GLY A 1 141 ? -17.739 -5.446 15.804 1.00 87.69 141 GLY A C 1
ATOM 1084 O O . GLY A 1 141 ? -18.732 -5.662 16.503 1.00 87.69 141 GLY A O 1
ATOM 1085 N N . LEU A 1 142 ? -16.959 -4.374 15.969 1.00 85.56 142 LEU A N 1
ATOM 1086 C CA . LEU A 1 142 ? -17.230 -3.327 16.953 1.00 85.56 142 LEU A CA 1
ATOM 1087 C C . LEU A 1 142 ? -18.541 -2.591 16.663 1.00 85.56 142 LEU A C 1
ATOM 1089 O O . LEU A 1 142 ? -19.355 -2.424 17.571 1.00 85.56 142 LEU A O 1
ATOM 1093 N N . SER A 1 143 ? -18.779 -2.211 15.407 1.00 82.44 143 SER A N 1
ATOM 1094 C CA . SER A 1 143 ? -20.010 -1.535 14.991 1.00 82.44 143 SER A CA 1
ATOM 1095 C C . SER A 1 143 ? -21.257 -2.406 15.159 1.00 82.44 143 SER A C 1
ATOM 1097 O O . SER A 1 143 ? -22.276 -1.935 15.657 1.00 82.44 143 SER A O 1
ATOM 1099 N N . LEU A 1 144 ? -21.192 -3.691 14.802 1.00 84.06 144 LEU A N 1
ATOM 1100 C CA . LEU A 1 144 ? -22.304 -4.632 14.990 1.00 84.06 144 LEU A CA 1
ATOM 1101 C C . LEU A 1 144 ? -22.567 -4.919 16.473 1.00 84.06 144 LEU A C 1
ATOM 1103 O O . LEU A 1 144 ? -23.707 -5.147 16.872 1.00 84.06 144 LEU A O 1
ATOM 1107 N N . SER A 1 145 ? -21.523 -4.865 17.298 1.00 86.44 145 SER A N 1
ATOM 1108 C CA . SER A 1 145 ? -21.612 -5.098 18.740 1.00 86.44 145 SER A CA 1
ATOM 1109 C C . SER A 1 145 ? -21.883 -3.820 19.538 1.00 86.44 145 SER A C 1
ATOM 1111 O O . SER A 1 145 ? -21.783 -3.854 20.764 1.00 86.44 145 SER A O 1
ATOM 1113 N N . ILE A 1 146 ? -22.249 -2.703 18.892 1.00 80.69 146 ILE A N 1
ATOM 1114 C CA . ILE A 1 146 ? -22.360 -1.386 19.540 1.00 80.69 146 ILE A CA 1
ATOM 1115 C C . ILE A 1 146 ? -23.284 -1.403 20.766 1.00 80.69 146 ILE A C 1
ATOM 1117 O O . ILE A 1 146 ? -22.987 -0.771 21.775 1.00 80.69 146 ILE A O 1
ATOM 1121 N N . GLY A 1 147 ? -24.361 -2.196 20.736 1.00 81.00 147 GLY A N 1
ATOM 1122 C CA . GLY A 1 147 ? -25.282 -2.344 21.866 1.00 81.00 147 GLY A CA 1
ATOM 1123 C C . GLY A 1 147 ? -24.638 -2.976 23.104 1.00 81.00 147 GLY A C 1
ATOM 1124 O O . GLY A 1 147 ? -24.905 -2.535 24.219 1.00 81.00 147 GLY A O 1
ATOM 1125 N N . VAL A 1 148 ? -23.762 -3.969 22.920 1.00 84.56 148 VAL A N 1
ATOM 1126 C CA . VAL A 1 148 ? -22.998 -4.609 24.006 1.00 84.56 148 VAL A CA 1
ATOM 1127 C C . VAL A 1 148 ? -21.825 -3.721 24.420 1.00 84.56 148 VAL A C 1
ATOM 1129 O O . VAL A 1 148 ? -21.575 -3.522 25.605 1.00 84.56 148 VAL A O 1
ATOM 1132 N N . VAL A 1 149 ? -21.139 -3.122 23.446 1.00 85.06 149 VAL A N 1
ATOM 1133 C CA . VAL A 1 149 ? -20.002 -2.219 23.659 1.00 85.06 149 VAL A CA 1
ATOM 1134 C C . VAL A 1 149 ? -20.414 -0.984 24.472 1.00 85.06 149 VAL A C 1
ATOM 1136 O O . VAL A 1 149 ? -19.685 -0.551 25.368 1.00 85.06 149 VAL A O 1
ATOM 1139 N N . ASN A 1 150 ? -21.615 -0.456 24.235 1.00 82.12 150 ASN A N 1
ATOM 1140 C CA . ASN A 1 150 ? -22.166 0.672 24.984 1.00 82.12 150 ASN A CA 1
ATOM 1141 C C . ASN A 1 150 ? -22.514 0.323 26.437 1.00 82.12 150 ASN A C 1
ATOM 1143 O O . ASN A 1 150 ? -22.471 1.209 27.288 1.00 82.12 150 ASN A O 1
ATOM 1147 N N . GLN A 1 151 ? -22.791 -0.949 26.742 1.00 87.81 151 GLN A N 1
ATOM 1148 C CA . GLN A 1 151 ? -23.033 -1.427 28.111 1.00 87.81 151 GLN A CA 1
ATOM 1149 C C . GLN A 1 151 ? -21.736 -1.629 28.911 1.00 87.81 151 GLN A C 1
ATOM 1151 O O . GLN A 1 151 ? -21.777 -1.818 30.127 1.00 87.81 151 GLN A O 1
ATOM 1156 N N . MET A 1 152 ? -20.570 -1.581 28.261 1.00 87.75 152 MET A N 1
ATOM 1157 C CA . MET A 1 152 ? -19.289 -1.681 28.952 1.00 87.75 152 MET A CA 1
ATOM 1158 C C . MET A 1 152 ? -18.935 -0.391 29.696 1.00 87.75 152 MET A C 1
ATOM 1160 O O . MET A 1 152 ? -19.338 0.716 29.325 1.00 87.75 152 MET A O 1
ATOM 1164 N N . LYS A 1 153 ? -18.074 -0.524 30.716 1.00 91.62 153 LYS A N 1
ATOM 1165 C CA . LYS A 1 153 ? -17.415 0.626 31.351 1.00 91.62 153 LYS A CA 1
ATOM 1166 C C . LYS A 1 153 ? -16.739 1.490 30.284 1.00 91.62 153 LYS A C 1
ATOM 1168 O O . LYS A 1 153 ? -16.110 0.964 29.364 1.00 91.62 153 LYS A O 1
ATOM 1173 N N . ALA A 1 154 ? -16.814 2.811 30.452 1.00 85.38 154 ALA A N 1
ATOM 1174 C CA . ALA A 1 154 ? -16.269 3.774 29.493 1.00 85.38 154 ALA A CA 1
ATOM 1175 C C . ALA A 1 154 ? -14.785 3.525 29.163 1.00 85.38 154 ALA A C 1
ATOM 1177 O O . ALA A 1 154 ? -14.394 3.641 28.006 1.00 85.38 154 ALA A O 1
ATOM 1178 N N . SER A 1 155 ? -13.983 3.101 30.146 1.00 88.25 155 SER A N 1
ATOM 1179 C CA . SER A 1 155 ? -12.573 2.735 29.954 1.00 88.25 155 SER A CA 1
ATOM 1180 C C . SER A 1 155 ? -12.375 1.560 28.991 1.00 88.25 155 SER A C 1
ATOM 1182 O O . SER A 1 155 ? -11.509 1.617 28.128 1.00 88.25 155 SER A O 1
ATOM 1184 N N . ASN A 1 156 ? -13.188 0.507 29.112 1.00 88.75 156 ASN A N 1
ATOM 1185 C CA . ASN A 1 156 ? -13.060 -0.703 28.297 1.00 88.75 156 ASN A CA 1
ATOM 1186 C C . ASN A 1 156 ? -13.536 -0.451 26.868 1.00 88.75 156 ASN A C 1
ATOM 1188 O O . ASN A 1 156 ? -12.911 -0.908 25.917 1.00 88.75 156 ASN A O 1
ATOM 1192 N N . ARG A 1 157 ? -14.624 0.316 26.721 1.00 87.38 157 ARG A N 1
ATOM 1193 C CA . ARG A 1 157 ? -15.098 0.771 25.413 1.00 87.38 157 ARG A CA 1
ATOM 1194 C C . ARG A 1 157 ? -14.022 1.591 24.703 1.00 87.38 157 ARG A C 1
ATOM 1196 O O . ARG A 1 157 ? -13.713 1.305 23.553 1.00 87.38 157 ARG A O 1
ATOM 1203 N N . LYS A 1 158 ? -13.422 2.556 25.407 1.00 86.75 158 LYS A N 1
ATOM 1204 C CA . LYS A 1 158 ? -12.331 3.370 24.870 1.00 86.75 158 LYS A CA 1
ATOM 1205 C C . LYS A 1 158 ? -11.151 2.506 24.418 1.00 86.75 158 LYS A C 1
ATOM 1207 O O . LYS A 1 158 ? -10.708 2.667 23.295 1.00 86.75 158 LYS A O 1
ATOM 1212 N N . LEU A 1 159 ? -10.713 1.547 25.237 1.00 90.88 159 LEU A N 1
ATOM 1213 C CA . LEU A 1 159 ? -9.602 0.652 24.895 1.00 90.88 159 LEU A CA 1
ATOM 1214 C C . LEU A 1 159 ? -9.820 -0.106 23.573 1.00 90.88 159 LEU A C 1
ATOM 1216 O O . LEU A 1 159 ? -8.896 -0.213 22.775 1.00 90.88 159 LEU A O 1
ATOM 1220 N N . LEU A 1 160 ? -11.029 -0.627 23.331 1.00 89.62 160 LEU A N 1
ATOM 1221 C CA . LEU A 1 160 ? -11.341 -1.315 22.070 1.00 89.62 160 LEU A CA 1
ATOM 1222 C C . LEU A 1 160 ? -11.262 -0.367 20.871 1.00 89.62 160 LEU A C 1
ATOM 1224 O O . LEU A 1 160 ? -10.728 -0.709 19.820 1.00 89.62 160 LEU A O 1
ATOM 1228 N N . PHE A 1 161 ? -11.798 0.837 21.024 1.00 87.81 161 PHE A N 1
ATOM 1229 C CA . PHE A 1 161 ? -11.807 1.797 19.934 1.00 87.81 161 PHE A CA 1
ATOM 1230 C C . PHE A 1 161 ? -10.428 2.381 19.651 1.00 87.81 161 PHE A C 1
ATOM 1232 O O . PHE A 1 161 ? -10.056 2.462 18.483 1.00 87.81 161 PHE A O 1
ATOM 1239 N N . ASP A 1 162 ? -9.651 2.686 20.689 1.00 90.44 162 ASP A N 1
ATOM 1240 C CA . ASP A 1 162 ? -8.255 3.109 20.565 1.00 90.44 162 ASP A CA 1
ATOM 1241 C C . ASP A 1 162 ? -7.439 2.035 19.828 1.00 90.44 162 ASP A C 1
ATOM 1243 O O . ASP A 1 162 ? -6.749 2.357 18.869 1.00 90.44 162 ASP A O 1
ATOM 1247 N N . TYR A 1 163 ? -7.621 0.747 20.150 1.00 93.00 163 TYR A N 1
ATOM 1248 C CA . TYR A 1 163 ? -6.962 -0.339 19.414 1.00 93.00 163 TYR A CA 1
ATOM 1249 C C . TYR A 1 163 ? -7.329 -0.364 17.918 1.00 93.00 163 TYR A C 1
ATOM 1251 O O . TYR A 1 163 ? -6.470 -0.581 17.066 1.00 93.00 163 TYR A O 1
ATOM 1259 N N . GLY A 1 164 ? -8.594 -0.106 17.568 1.00 89.62 164 GLY A N 1
ATOM 1260 C CA . GLY A 1 164 ? -9.012 0.019 16.167 1.00 89.62 164 GLY A CA 1
ATOM 1261 C C . GLY A 1 164 ? -8.350 1.199 15.448 1.00 89.62 164 GLY A C 1
ATOM 1262 O O . GLY A 1 164 ? -7.951 1.068 14.291 1.00 89.62 164 GLY A O 1
ATOM 1263 N N . ILE A 1 165 ? -8.199 2.334 16.136 1.00 91.44 165 ILE A N 1
ATOM 1264 C CA . ILE A 1 165 ? -7.484 3.508 15.620 1.00 91.44 165 ILE A CA 1
ATOM 1265 C C . ILE A 1 165 ? -5.993 3.208 15.441 1.00 91.44 165 ILE A C 1
ATOM 1267 O O . ILE A 1 165 ? -5.446 3.531 14.388 1.00 91.44 165 ILE A O 1
ATOM 1271 N N . ASP A 1 166 ? -5.358 2.543 16.405 1.00 94.19 166 ASP A N 1
ATOM 1272 C CA . ASP A 1 166 ? -3.946 2.156 16.338 1.00 94.19 166 ASP A CA 1
ATOM 1273 C C . ASP A 1 166 ? -3.676 1.251 15.129 1.00 94.19 166 ASP A C 1
ATOM 1275 O O . ASP A 1 166 ? -2.728 1.484 14.382 1.00 94.19 166 ASP A O 1
ATOM 1279 N N . LEU A 1 167 ? -4.557 0.278 14.860 1.00 92.94 167 LEU A N 1
ATOM 1280 C CA . LEU A 1 167 ? -4.457 -0.572 13.668 1.00 92.94 167 LEU A CA 1
ATOM 1281 C C . LEU A 1 167 ? -4.533 0.238 12.363 1.00 92.94 167 LEU A C 1
ATOM 1283 O O . LEU A 1 167 ? -3.810 -0.058 11.411 1.00 92.94 167 LEU A O 1
ATOM 1287 N N . LEU A 1 168 ? -5.399 1.256 12.298 1.00 91.88 168 LEU A N 1
ATOM 1288 C CA . LEU A 1 168 ? -5.491 2.148 11.137 1.00 91.88 168 LEU A CA 1
ATOM 1289 C C . LEU A 1 168 ? -4.229 3.005 10.985 1.00 91.88 168 LEU A C 1
ATOM 1291 O O . LEU A 1 168 ? -3.726 3.156 9.873 1.00 91.88 168 LEU A O 1
ATOM 1295 N N . GLN A 1 169 ? -3.696 3.539 12.083 1.00 94.38 169 GLN A N 1
ATOM 1296 C CA . GLN A 1 169 ? -2.457 4.319 12.072 1.00 94.38 169 GLN A CA 1
ATOM 1297 C C . GLN A 1 169 ? -1.259 3.471 11.642 1.00 94.38 169 GLN A C 1
ATOM 1299 O O . GLN A 1 169 ? -0.480 3.892 10.796 1.00 94.38 169 GLN A O 1
ATOM 1304 N N . GLU A 1 170 ? -1.134 2.253 12.163 1.00 94.25 170 GLU A N 1
ATOM 1305 C CA . GLU A 1 170 ? -0.063 1.330 11.792 1.00 94.25 170 GLU A CA 1
ATOM 1306 C C . GLU A 1 170 ? -0.088 1.024 10.286 1.00 94.25 170 GLU A C 1
ATOM 1308 O O . GLU A 1 170 ? 0.944 1.012 9.619 1.00 94.25 170 GLU A O 1
ATOM 1313 N N . MET A 1 171 ? -1.281 0.817 9.726 1.00 92.56 171 MET A N 1
ATOM 1314 C CA . MET A 1 171 ? -1.472 0.615 8.289 1.00 92.56 171 MET A CA 1
ATOM 1315 C C . MET A 1 171 ? -1.092 1.850 7.462 1.00 92.56 171 MET A C 1
ATOM 1317 O O . MET A 1 171 ? -0.420 1.748 6.434 1.00 92.56 171 MET A O 1
ATOM 1321 N N . ASP A 1 172 ? -1.526 3.024 7.902 1.00 93.38 172 ASP A N 1
ATOM 1322 C CA . ASP A 1 172 ? -1.200 4.299 7.275 1.00 93.38 172 ASP A CA 1
ATOM 1323 C C . ASP A 1 172 ? 0.321 4.558 7.244 1.00 93.38 172 ASP A C 1
ATOM 1325 O O . ASP A 1 172 ? 0.876 4.999 6.230 1.00 93.38 172 ASP A O 1
ATOM 1329 N N . GLU A 1 173 ? 1.001 4.199 8.330 1.00 94.25 173 GLU A N 1
ATOM 1330 C CA . GLU A 1 173 ? 2.448 4.285 8.489 1.00 94.25 173 GLU A CA 1
ATOM 1331 C C . GLU A 1 173 ? 3.213 3.310 7.587 1.00 94.25 173 GLU A C 1
ATOM 1333 O O . GLU A 1 173 ? 4.167 3.710 6.915 1.00 94.25 173 GLU A O 1
ATOM 1338 N N . GLU A 1 174 ? 2.768 2.058 7.480 1.00 93.19 174 GLU A N 1
ATOM 1339 C CA . GLU A 1 174 ? 3.349 1.081 6.549 1.00 93.19 174 GLU A CA 1
A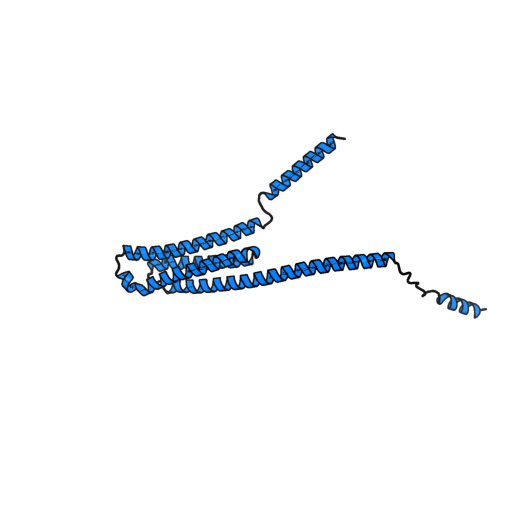TOM 1340 C C . GLU A 1 174 ? 3.296 1.570 5.095 1.00 93.19 174 GLU A C 1
ATOM 1342 O O . GLU A 1 174 ? 4.287 1.481 4.361 1.00 93.19 174 GLU A O 1
ATOM 1347 N N . LEU A 1 175 ? 2.164 2.145 4.679 1.00 93.62 175 LEU A N 1
ATOM 1348 C CA . LEU A 1 175 ? 2.027 2.727 3.344 1.00 93.62 175 LEU A CA 1
ATOM 1349 C C . LEU A 1 175 ? 2.924 3.948 3.157 1.00 93.62 175 LEU A C 1
ATOM 1351 O O . LEU A 1 175 ? 3.523 4.113 2.092 1.00 93.62 175 LEU A O 1
ATOM 1355 N N . ARG A 1 176 ? 3.048 4.798 4.181 1.00 95.38 176 ARG A N 1
ATOM 1356 C CA . ARG A 1 176 ? 3.959 5.948 4.158 1.00 95.38 176 ARG A CA 1
ATOM 1357 C C . ARG A 1 176 ? 5.402 5.500 3.942 1.00 95.38 176 ARG A C 1
ATOM 1359 O O . ARG A 1 176 ? 6.097 6.077 3.104 1.00 95.38 176 ARG A O 1
ATOM 1366 N N . VAL A 1 177 ? 5.839 4.460 4.651 1.00 94.88 177 VAL A N 1
ATOM 1367 C CA . VAL A 1 177 ? 7.172 3.871 4.478 1.00 94.88 177 VAL A CA 1
ATOM 1368 C C . VAL A 1 177 ? 7.343 3.349 3.054 1.00 94.88 177 VAL A C 1
ATOM 1370 O O . VAL A 1 177 ? 8.311 3.725 2.397 1.00 94.88 177 VAL A O 1
ATOM 1373 N N . ALA A 1 178 ? 6.389 2.573 2.534 1.00 93.88 178 ALA A N 1
ATOM 1374 C CA . ALA A 1 178 ? 6.469 2.024 1.181 1.00 93.88 178 ALA A CA 1
ATOM 1375 C C . ALA A 1 178 ? 6.548 3.111 0.093 1.00 93.88 178 ALA A C 1
ATOM 1377 O O . ALA A 1 178 ? 7.378 3.025 -0.815 1.00 93.88 178 ALA A O 1
ATOM 1378 N N . VAL A 1 179 ? 5.732 4.163 0.204 1.00 95.38 179 VAL A N 1
ATOM 1379 C CA . VAL A 1 179 ? 5.771 5.331 -0.691 1.00 95.38 179 VAL A CA 1
ATOM 1380 C C . VAL A 1 179 ? 7.147 5.997 -0.649 1.00 95.38 179 VAL A C 1
ATOM 1382 O O . VAL A 1 179 ? 7.755 6.223 -1.698 1.00 95.38 179 VAL A O 1
ATOM 1385 N N . ASN A 1 180 ? 7.679 6.247 0.548 1.00 93.25 180 ASN A N 1
ATOM 1386 C CA . ASN A 1 180 ? 8.999 6.851 0.718 1.00 93.25 180 ASN A CA 1
ATOM 1387 C C . ASN A 1 180 ? 10.119 5.967 0.155 1.00 93.25 180 ASN A C 1
ATOM 1389 O O . ASN A 1 180 ? 11.058 6.488 -0.443 1.00 93.25 180 ASN A O 1
ATOM 1393 N N . THR A 1 181 ? 10.012 4.641 0.277 1.00 92.12 181 THR A N 1
ATOM 1394 C CA . THR A 1 181 ? 10.969 3.700 -0.320 1.00 92.12 181 THR A CA 1
ATOM 1395 C C . THR A 1 181 ? 11.002 3.818 -1.841 1.00 92.12 181 THR A C 1
ATOM 1397 O O . THR A 1 181 ? 12.091 3.846 -2.416 1.00 92.12 181 THR A O 1
ATOM 1400 N N . ILE A 1 182 ? 9.843 3.926 -2.504 1.00 91.12 182 ILE A N 1
ATOM 1401 C CA . ILE A 1 182 ? 9.792 4.100 -3.963 1.00 91.12 182 ILE A CA 1
ATOM 1402 C C . ILE A 1 182 ? 10.341 5.468 -4.368 1.00 91.12 182 ILE A C 1
ATOM 1404 O O . ILE A 1 182 ? 11.133 5.535 -5.303 1.00 91.12 182 ILE A O 1
ATOM 1408 N N . ILE A 1 183 ? 9.979 6.544 -3.663 1.00 90.50 183 ILE A N 1
ATOM 1409 C CA . ILE A 1 183 ? 10.502 7.894 -3.939 1.00 90.50 183 ILE A CA 1
ATOM 1410 C C . ILE A 1 183 ? 12.027 7.915 -3.812 1.00 90.50 183 ILE A C 1
ATOM 1412 O O . ILE A 1 183 ? 12.721 8.366 -4.723 1.00 90.50 183 ILE A O 1
ATOM 1416 N N . PHE A 1 184 ? 12.555 7.384 -2.708 1.00 88.56 184 PHE A N 1
ATOM 1417 C CA . PHE A 1 184 ? 13.990 7.316 -2.465 1.00 88.56 184 PHE A CA 1
ATOM 1418 C C . PHE A 1 184 ? 14.694 6.479 -3.535 1.00 88.56 184 PHE A C 1
ATOM 1420 O O . PHE A 1 184 ? 15.670 6.921 -4.137 1.00 88.56 184 PHE A O 1
ATOM 1427 N N . SER A 1 185 ? 14.156 5.305 -3.855 1.00 85.25 185 SER A N 1
ATOM 1428 C CA . SER A 1 185 ? 14.747 4.429 -4.867 1.00 85.25 185 SER A CA 1
ATOM 1429 C C . SER A 1 185 ? 14.643 5.016 -6.281 1.00 85.25 185 SER A C 1
ATOM 1431 O O . SER A 1 185 ? 15.542 4.826 -7.096 1.00 85.25 185 SER A O 1
ATOM 1433 N N . GLY A 1 186 ? 13.585 5.773 -6.579 1.00 78.69 186 GLY A N 1
ATOM 1434 C CA . GLY A 1 186 ? 13.461 6.574 -7.796 1.00 78.69 186 GLY A CA 1
ATOM 1435 C C . GLY A 1 186 ? 14.541 7.651 -7.883 1.00 78.69 186 GLY A C 1
ATOM 1436 O O . GLY A 1 186 ? 15.182 7.782 -8.921 1.00 78.69 186 GLY A O 1
ATOM 1437 N N . SER A 1 187 ? 14.816 8.351 -6.776 1.00 75.75 187 SER A N 1
ATOM 1438 C CA . SER A 1 187 ? 15.866 9.378 -6.714 1.00 75.75 187 SER A CA 1
ATOM 1439 C C . SER A 1 187 ? 17.285 8.827 -6.903 1.00 75.75 187 SER A C 1
ATOM 1441 O O . SER A 1 187 ? 18.120 9.518 -7.471 1.00 75.75 187 SER A O 1
ATOM 1443 N N . LEU A 1 188 ? 17.545 7.576 -6.502 1.00 67.25 188 LEU A N 1
ATOM 1444 C CA . LEU A 1 188 ? 18.837 6.909 -6.716 1.00 67.25 188 LEU A CA 1
ATOM 1445 C C . LEU A 1 188 ? 19.070 6.476 -8.173 1.00 67.25 188 LEU A C 1
ATOM 1447 O O . LEU A 1 188 ? 20.217 6.350 -8.595 1.00 67.25 188 LEU A O 1
ATOM 1451 N N . ASN A 1 189 ? 17.997 6.211 -8.924 1.00 61.53 189 ASN A N 1
ATOM 1452 C CA . ASN A 1 189 ? 18.068 5.819 -10.336 1.00 61.53 189 ASN A CA 1
ATOM 1453 C C . ASN A 1 189 ? 18.175 7.026 -11.280 1.00 61.53 189 ASN A C 1
ATOM 1455 O O . ASN A 1 189 ? 18.624 6.883 -12.417 1.00 61.53 189 ASN A O 1
ATOM 1459 N N . SER A 1 190 ? 17.784 8.213 -10.816 1.00 55.78 190 SER A N 1
ATOM 1460 C CA . SER A 1 190 ? 18.181 9.475 -11.431 1.00 55.78 190 SER A CA 1
ATOM 1461 C C . SER A 1 190 ? 19.688 9.635 -11.224 1.00 55.78 190 SER A C 1
ATOM 1463 O O . SER A 1 190 ? 20.174 9.519 -10.107 1.00 55.78 190 SER A O 1
ATOM 1465 N N . SER A 1 191 ? 20.448 9.908 -12.280 1.00 52.09 191 SER A N 1
ATOM 1466 C CA . SER A 1 191 ? 21.917 10.061 -12.295 1.00 52.09 191 SER A CA 1
ATOM 1467 C C . SER A 1 191 ? 22.517 11.111 -11.331 1.00 52.09 191 SER A C 1
ATOM 1469 O O . SER A 1 191 ? 23.733 11.299 -11.312 1.00 52.09 191 SER A O 1
ATOM 1471 N N . ASP A 1 192 ? 21.695 11.749 -10.500 1.00 50.16 192 ASP A N 1
ATOM 1472 C CA . ASP A 1 192 ? 22.047 12.685 -9.431 1.00 50.16 192 ASP A CA 1
ATOM 1473 C C . ASP A 1 192 ? 22.292 11.965 -8.097 1.00 50.16 192 ASP A C 1
ATOM 1475 O O . ASP A 1 192 ? 21.810 12.364 -7.036 1.00 50.16 192 ASP A O 1
ATOM 1479 N N . ILE A 1 193 ? 23.091 10.896 -8.118 1.00 52.31 193 ILE A N 1
ATOM 1480 C CA . ILE A 1 193 ? 23.712 10.427 -6.879 1.00 52.31 193 ILE A CA 1
ATOM 1481 C C . ILE A 1 193 ? 24.636 11.571 -6.420 1.00 52.31 193 ILE A C 1
ATOM 1483 O O . ILE A 1 193 ? 25.557 11.910 -7.165 1.00 52.31 193 ILE A O 1
ATOM 1487 N N . PRO A 1 194 ? 24.480 12.153 -5.215 1.00 54.25 194 PRO A N 1
ATOM 1488 C CA . PRO A 1 194 ? 25.323 13.259 -4.734 1.00 54.25 194 PRO A CA 1
ATOM 1489 C C . PRO A 1 194 ? 26.822 12.905 -4.645 1.00 54.25 194 PRO A C 1
ATOM 1491 O O . PRO A 1 194 ? 27.667 13.783 -4.490 1.00 54.25 194 PRO A O 1
ATOM 1494 N N . PHE A 1 195 ? 27.161 11.623 -4.808 1.00 52.38 195 PHE A N 1
ATOM 1495 C CA . PHE A 1 195 ? 28.521 11.095 -4.900 1.00 52.38 195 PHE A CA 1
ATOM 1496 C C . PHE A 1 195 ? 29.071 10.956 -6.335 1.00 52.38 195 PHE A C 1
ATOM 1498 O O . PHE A 1 195 ? 30.263 10.697 -6.498 1.00 52.38 195 PHE A O 1
ATOM 1505 N N . SER A 1 196 ? 28.264 11.155 -7.386 1.00 52.88 196 SER A N 1
ATOM 1506 C CA . SER A 1 196 ? 28.731 11.049 -8.782 1.00 52.88 196 SER A CA 1
ATOM 1507 C C . SER A 1 196 ? 29.747 12.148 -9.126 1.00 52.88 196 SER A C 1
ATOM 1509 O O . SER A 1 196 ? 30.744 11.890 -9.804 1.00 52.88 196 SER A O 1
ATOM 1511 N N . ASN A 1 197 ? 29.565 13.345 -8.557 1.00 54.56 197 ASN A N 1
ATOM 1512 C CA . ASN A 1 197 ? 30.495 14.466 -8.693 1.00 54.56 197 ASN A CA 1
ATOM 1513 C C . ASN A 1 197 ? 31.861 14.185 -8.050 1.00 54.56 197 ASN A C 1
ATOM 1515 O O . ASN A 1 197 ? 32.875 14.631 -8.579 1.00 54.56 197 ASN A O 1
ATOM 1519 N N . TYR A 1 198 ? 31.911 13.397 -6.971 1.00 56.00 198 TYR A N 1
ATOM 1520 C CA . TYR A 1 198 ? 33.169 13.035 -6.308 1.00 56.00 198 TYR A CA 1
ATOM 1521 C C . TYR A 1 198 ? 33.969 12.008 -7.121 1.00 56.00 198 TYR A C 1
ATOM 1523 O O . TYR A 1 198 ? 35.180 12.144 -7.264 1.00 56.00 198 TYR A O 1
ATOM 1531 N N . VAL A 1 199 ? 33.299 11.026 -7.738 1.00 54.03 199 VAL A N 1
ATOM 1532 C CA . VAL A 1 199 ? 33.957 10.033 -8.614 1.00 54.03 199 VAL A CA 1
ATOM 1533 C C . VAL A 1 199 ? 34.503 10.680 -9.894 1.00 54.03 199 VAL A C 1
ATOM 1535 O O . VAL A 1 199 ? 35.558 10.284 -10.396 1.00 54.03 199 VAL A O 1
ATOM 1538 N N . ASN A 1 200 ? 33.813 11.693 -10.424 1.00 56.84 200 ASN A N 1
ATOM 1539 C CA . ASN A 1 200 ? 34.289 12.445 -11.586 1.00 56.84 200 ASN A CA 1
ATOM 1540 C C . ASN A 1 200 ? 35.422 13.422 -11.222 1.00 56.84 200 ASN A C 1
ATOM 1542 O O . ASN A 1 200 ? 36.396 13.508 -11.970 1.00 56.84 200 ASN A O 1
ATOM 1546 N N . GLN A 1 201 ? 35.369 14.063 -10.047 1.00 60.31 201 GLN A N 1
ATOM 1547 C CA . GLN A 1 201 ? 36.465 14.901 -9.541 1.00 60.31 201 GLN A CA 1
ATOM 1548 C C . GLN A 1 201 ? 37.780 14.133 -9.399 1.00 60.31 201 GLN A C 1
ATOM 1550 O O . GLN A 1 201 ? 38.828 14.658 -9.766 1.00 60.31 201 GLN A O 1
ATOM 1555 N N . ASP A 1 202 ? 37.741 12.889 -8.924 1.00 59.59 202 ASP A N 1
ATOM 1556 C CA . ASP A 1 202 ? 38.952 12.091 -8.702 1.00 59.59 202 ASP A CA 1
ATOM 1557 C C . ASP A 1 202 ? 39.632 11.680 -10.023 1.00 59.59 202 ASP A C 1
ATOM 1559 O O . ASP A 1 202 ? 40.864 11.689 -10.158 1.00 59.59 202 ASP A O 1
ATOM 1563 N N . LYS A 1 203 ? 38.824 11.400 -11.057 1.00 69.00 203 LYS A N 1
ATOM 1564 C CA . LYS A 1 203 ? 39.315 11.168 -12.424 1.00 69.00 203 LYS A CA 1
ATOM 1565 C C . LYS A 1 203 ? 39.955 12.419 -13.014 1.00 69.00 203 LYS A C 1
ATOM 1567 O O . LYS A 1 203 ? 41.028 12.319 -13.613 1.00 69.00 203 LYS A O 1
ATOM 1572 N N . ASP A 1 204 ? 39.337 13.580 -12.827 1.00 73.06 204 ASP A N 1
ATOM 1573 C CA . ASP A 1 204 ? 39.873 14.850 -13.318 1.00 73.06 204 ASP A CA 1
ATOM 1574 C C . ASP A 1 204 ? 41.150 15.256 -12.573 1.00 73.06 204 ASP A C 1
ATOM 1576 O O . ASP A 1 204 ? 42.123 15.685 -13.203 1.00 73.06 204 ASP A O 1
ATOM 1580 N N . LEU A 1 205 ? 41.214 15.021 -11.259 1.00 73.06 205 LEU A N 1
ATOM 1581 C CA . LEU A 1 205 ? 42.410 15.252 -10.452 1.00 73.06 205 LEU A CA 1
ATOM 1582 C C . LEU A 1 205 ? 43.563 14.359 -10.926 1.00 73.06 205 LEU A C 1
ATOM 1584 O O . LEU A 1 205 ? 44.645 14.861 -11.234 1.00 73.06 205 LEU A O 1
ATOM 1588 N N . THR A 1 206 ? 43.314 13.059 -11.100 1.00 74.12 206 THR A N 1
ATOM 1589 C CA . THR A 1 206 ? 44.308 12.096 -11.602 1.00 74.12 206 THR A CA 1
ATOM 1590 C C . THR A 1 206 ? 44.797 12.471 -13.001 1.00 74.12 206 THR A C 1
ATOM 1592 O O . THR A 1 206 ? 45.999 12.454 -13.277 1.00 74.12 206 THR A O 1
ATOM 1595 N N . LYS A 1 207 ? 43.885 12.879 -13.890 1.00 76.19 207 LYS A N 1
ATOM 1596 C CA . LYS A 1 207 ? 44.218 13.327 -15.247 1.00 76.19 207 LYS A CA 1
ATOM 1597 C C . LYS A 1 207 ? 45.048 14.610 -15.228 1.00 76.19 207 LYS A C 1
ATOM 1599 O O . LYS A 1 207 ? 45.997 14.729 -16.005 1.00 76.19 207 LYS A O 1
ATOM 1604 N N . SER A 1 208 ? 44.751 15.539 -14.320 1.00 76.75 208 SER A N 1
ATOM 1605 C CA . SER A 1 208 ? 45.521 16.773 -14.145 1.00 76.75 208 SER A CA 1
ATOM 1606 C C . SER A 1 208 ? 46.933 16.506 -13.604 1.00 76.75 208 SER A C 1
ATOM 1608 O O . SER A 1 208 ? 47.895 17.082 -14.113 1.00 76.75 208 SER A O 1
ATOM 1610 N N . ILE A 1 209 ? 47.084 15.570 -12.660 1.00 75.56 209 ILE A N 1
ATOM 1611 C CA . ILE A 1 209 ? 48.380 15.143 -12.115 1.00 75.56 209 ILE A CA 1
ATOM 1612 C C . ILE A 1 209 ? 49.204 14.449 -13.201 1.00 75.56 209 ILE A C 1
ATOM 1614 O O . ILE A 1 209 ? 50.359 14.810 -13.421 1.00 75.56 209 ILE A O 1
ATOM 1618 N N . LEU A 1 210 ? 48.606 13.511 -13.941 1.00 76.50 210 LEU A N 1
ATOM 1619 C CA . LEU A 1 210 ? 49.279 12.793 -15.024 1.00 76.50 210 LEU A CA 1
ATOM 1620 C C . LEU A 1 210 ? 49.723 13.735 -16.152 1.00 76.50 210 LEU A C 1
ATOM 1622 O O . LEU A 1 210 ? 50.812 13.579 -16.702 1.00 76.50 210 LEU A O 1
ATOM 1626 N N . THR A 1 211 ? 48.893 14.728 -16.482 1.00 74.88 211 THR A N 1
ATOM 1627 C CA . THR A 1 211 ? 49.222 15.737 -17.496 1.00 74.88 211 THR A CA 1
ATOM 1628 C C . THR A 1 211 ? 50.383 16.607 -17.026 1.00 74.88 211 THR A C 1
ATOM 1630 O O . THR A 1 211 ? 51.350 16.747 -17.764 1.00 74.88 211 THR A O 1
ATOM 1633 N N . ARG A 1 212 ? 50.357 17.097 -15.777 1.00 70.50 212 ARG A N 1
ATOM 1634 C CA . ARG A 1 212 ? 51.462 17.876 -15.189 1.00 70.50 212 ARG A CA 1
ATOM 1635 C C . ARG A 1 212 ? 52.767 17.079 -15.113 1.00 70.50 212 ARG A C 1
ATOM 1637 O O . ARG A 1 212 ? 53.819 17.619 -15.433 1.00 70.50 212 ARG A O 1
ATOM 1644 N N . PHE A 1 213 ? 52.710 15.791 -14.771 1.00 73.75 213 PHE A N 1
ATOM 1645 C CA . PHE A 1 213 ? 53.883 14.910 -14.801 1.00 73.75 213 PHE A CA 1
ATOM 1646 C C . PHE A 1 213 ? 54.448 14.718 -16.213 1.00 73.75 213 PHE A C 1
ATOM 1648 O O . PHE A 1 213 ? 55.665 14.664 -16.379 1.00 73.75 213 PHE A O 1
ATOM 1655 N N . LYS A 1 214 ? 53.592 14.630 -17.239 1.00 68.19 214 LYS A N 1
ATOM 1656 C CA . LYS A 1 214 ? 54.038 14.547 -18.637 1.00 68.19 214 LYS A CA 1
ATOM 1657 C C . LYS A 1 214 ? 54.732 15.824 -19.105 1.00 68.19 214 LYS A C 1
ATOM 1659 O O . LYS A 1 214 ? 55.717 15.714 -19.824 1.00 68.19 214 LYS A O 1
ATOM 1664 N N . THR A 1 215 ? 54.262 16.999 -18.686 1.00 65.81 215 THR A N 1
ATOM 1665 C CA . THR A 1 215 ? 54.869 18.285 -19.069 1.00 65.81 215 THR A CA 1
ATOM 1666 C C . THR A 1 215 ? 56.222 18.530 -18.399 1.00 65.81 215 THR A C 1
ATOM 1668 O O . THR A 1 215 ? 57.048 19.228 -18.963 1.00 65.81 215 THR A O 1
ATOM 1671 N N . ILE A 1 216 ? 56.468 17.951 -17.218 1.00 64.75 216 ILE A N 1
ATOM 1672 C CA . ILE A 1 216 ? 57.747 18.074 -16.487 1.00 64.75 216 ILE A CA 1
ATOM 1673 C C . ILE A 1 216 ? 58.824 17.113 -17.037 1.00 64.75 216 ILE A C 1
ATOM 1675 O O . ILE A 1 216 ? 60.003 17.258 -16.730 1.00 64.75 216 ILE A O 1
ATOM 1679 N N . LYS A 1 217 ? 58.437 16.114 -17.842 1.00 49.97 217 LYS A N 1
ATOM 1680 C CA . LYS A 1 217 ? 59.351 15.112 -18.421 1.00 49.97 217 LYS A CA 1
ATOM 1681 C C . LYS A 1 217 ? 59.796 15.440 -19.863 1.00 49.97 217 LYS A C 1
ATOM 1683 O O . LYS A 1 217 ? 60.448 14.601 -20.483 1.00 49.97 217 LYS A O 1
ATOM 1688 N N . GLN A 1 218 ? 59.420 16.608 -20.391 1.00 45.66 218 GLN A N 1
ATOM 1689 C CA . GLN A 1 218 ? 59.988 17.222 -21.603 1.00 45.66 218 GLN A CA 1
ATOM 1690 C C . GLN A 1 218 ? 60.977 18.311 -21.201 1.00 45.66 218 GLN A C 1
ATOM 1692 O O . GLN A 1 218 ? 61.986 18.446 -21.923 1.00 45.66 218 GLN A O 1
#

Organism: NCBI:txid354630

Secondary structure (DSSP, 8-state):
--HHHHHHHHHHGGGS--------HHHHHHHHHHHHHHHHHHHHHHHHHHHHHHHHHHHHHHHHHHHHHHHHHHHHHHHHHHH---HHHHHHHHHHHHHHHHHHHHHHHHHHH-GGGHHHHHHHHHHHHHHHHHHHHHHHHHHHTHHHHHHS-HHHHHHHHHHHHHHHHHHHHHHHHHHHHHHHHHHHHSS--TTHHHHHHHHHHHHHHHHHHHHHT-

Sequence (218 aa):
MKKILTGILLLAGLKLSAQSSSINIVAMHQLINNSQSEYKEQTTVKNKQAAVDATEVVNRSQMTKLKDKYREIQSRFSIVGTIIGDAQIAMQAIPLSESIVKRQGQLVALAQQYPLMIPFALGTEIAFAKKAEGTIRYMIGLSLSIGVVNQMKASNRKLLFDYGIDLLQEMDEELRVAVNTIIFSGSLNSSDIPFSNYVNQDKDLTKSILTRFKTIKQ